Protein AF-A0A7C1HUY0-F1 (afdb_monomer)

Sequence (202 aa):
MGIAASRLVEKYNRPTALLSIEGDTAYGSARSVPGFDLHDAFCRFGHLLNGFGGHAMAAGFSLQTGRIKAVEEAFETIAFETMESRPPPPELLIDAELELNRVDDGLVDDLSRLAPYGEGNQEPRFIARGLRVVSPRVVGRDHLKMELADGNDVKEAIGFGMAGEKPVEGGFVDVVFTPEINSWQGISRVQLRMADIRPSAR

pLDDT: mean 91.77, std 8.1, range [56.12, 98.0]

Structure (mmCIF, N/CA/C/O backbone):
data_AF-A0A7C1HUY0-F1
#
_entry.id   AF-A0A7C1HUY0-F1
#
loop_
_atom_site.group_PDB
_atom_site.id
_atom_site.type_symbol
_atom_site.label_atom_id
_atom_site.label_alt_id
_atom_site.label_comp_id
_atom_site.label_asym_id
_atom_site.label_entity_id
_atom_site.label_seq_id
_atom_site.pdbx_PDB_ins_code
_atom_site.Cartn_x
_atom_site.Cartn_y
_atom_site.Cartn_z
_atom_site.occupancy
_atom_site.B_iso_or_equiv
_atom_site.auth_seq_id
_atom_site.auth_comp_id
_atom_site.auth_asym_id
_atom_site.auth_atom_id
_atom_site.pdbx_PDB_model_num
ATOM 1 N N . MET A 1 1 ? -12.980 9.986 8.941 1.00 81.12 1 MET A N 1
ATOM 2 C CA . MET A 1 1 ? -12.462 8.913 9.825 1.00 81.12 1 MET A CA 1
ATOM 3 C C . MET A 1 1 ? -12.263 7.578 9.108 1.00 81.12 1 MET A C 1
ATOM 5 O O . MET A 1 1 ? -11.166 7.049 9.192 1.00 81.12 1 MET A O 1
ATOM 9 N N . GLY A 1 2 ? -13.242 7.053 8.355 1.00 78.12 2 GLY A N 1
ATOM 10 C CA . GLY A 1 2 ? -13.130 5.718 7.731 1.00 78.12 2 GLY A CA 1
ATOM 11 C C . GLY A 1 2 ? -11.926 5.490 6.802 1.00 78.12 2 GLY A C 1
ATOM 12 O O . GLY A 1 2 ? -11.318 4.425 6.856 1.00 78.12 2 GLY A O 1
ATOM 13 N N . ILE A 1 3 ? -11.524 6.490 6.008 1.00 83.50 3 ILE A N 1
ATOM 14 C CA . ILE A 1 3 ? -10.329 6.400 5.141 1.00 83.50 3 ILE A CA 1
ATOM 15 C C . ILE A 1 3 ? -9.050 6.267 5.980 1.00 83.50 3 ILE A C 1
ATOM 17 O O . ILE A 1 3 ? -8.204 5.427 5.698 1.00 83.50 3 ILE A O 1
ATOM 21 N N . ALA A 1 4 ? -8.923 7.064 7.044 1.00 86.31 4 ALA A N 1
ATOM 22 C CA . ALA A 1 4 ? -7.775 6.989 7.942 1.00 86.31 4 ALA A CA 1
ATOM 23 C C . ALA A 1 4 ? -7.723 5.639 8.676 1.00 86.31 4 ALA A C 1
ATOM 25 O O . ALA A 1 4 ? -6.650 5.059 8.784 1.00 86.31 4 ALA A O 1
ATOM 26 N N . ALA A 1 5 ? -8.874 5.105 9.105 1.00 83.12 5 ALA A N 1
ATOM 27 C CA . ALA A 1 5 ? -8.947 3.786 9.732 1.00 83.12 5 ALA A CA 1
ATOM 28 C C . ALA A 1 5 ? -8.513 2.683 8.756 1.00 83.12 5 ALA A C 1
ATOM 30 O O . ALA A 1 5 ? -7.762 1.798 9.141 1.00 83.12 5 ALA A O 1
ATOM 31 N N . SER A 1 6 ? -8.911 2.780 7.483 1.00 85.00 6 SER A N 1
ATOM 32 C CA . SER A 1 6 ? -8.524 1.807 6.448 1.00 85.00 6 SER A CA 1
ATOM 33 C C . SER A 1 6 ? -7.009 1.820 6.211 1.00 85.00 6 SER A C 1
ATOM 35 O O . SER A 1 6 ? -6.385 0.769 6.231 1.00 85.00 6 SER A O 1
ATOM 37 N N . ARG A 1 7 ? -6.385 3.005 6.138 1.00 83.31 7 ARG A N 1
ATOM 38 C CA . ARG A 1 7 ? -4.917 3.131 6.030 1.00 83.31 7 ARG A CA 1
ATOM 39 C C . ARG A 1 7 ? -4.166 2.546 7.228 1.00 83.31 7 ARG A C 1
ATOM 41 O O . ARG A 1 7 ? -3.057 2.044 7.076 1.00 83.31 7 ARG A O 1
ATOM 48 N N . LEU A 1 8 ? -4.733 2.647 8.431 1.00 86.00 8 LEU A N 1
ATOM 49 C CA . LEU A 1 8 ? -4.145 2.038 9.626 1.00 86.00 8 LEU A CA 1
ATOM 50 C C . LEU A 1 8 ? -4.267 0.513 9.587 1.00 86.00 8 LEU A C 1
ATOM 52 O O . LEU A 1 8 ? -3.293 -0.165 9.900 1.00 86.00 8 LEU A O 1
ATOM 56 N N . VAL A 1 9 ? -5.410 -0.015 9.141 1.00 87.06 9 VAL A N 1
ATOM 57 C CA . VAL A 1 9 ? -5.575 -1.452 8.893 1.00 87.06 9 VAL A CA 1
ATOM 58 C C . VAL A 1 9 ? -4.551 -1.941 7.872 1.00 87.06 9 VAL A C 1
ATOM 60 O O . VAL A 1 9 ? -3.836 -2.889 8.165 1.00 87.06 9 VAL A O 1
ATOM 63 N N . GLU A 1 10 ? -4.409 -1.267 6.730 1.00 82.06 10 GLU A N 1
ATOM 64 C CA . GLU A 1 10 ? -3.424 -1.619 5.695 1.00 82.06 10 GLU A CA 1
ATOM 65 C C . GLU A 1 10 ? -1.990 -1.618 6.242 1.00 82.06 10 GLU A C 1
ATOM 67 O O . GLU A 1 10 ? -1.213 -2.533 5.983 1.00 82.06 10 GLU A O 1
ATOM 72 N N . LYS A 1 11 ? -1.637 -0.604 7.040 1.00 79.12 11 LYS A N 1
ATOM 73 C CA . LYS A 1 11 ? -0.282 -0.449 7.579 1.00 79.12 11 LYS A CA 1
ATOM 74 C C . LYS A 1 11 ? 0.052 -1.451 8.683 1.00 79.12 11 LYS A C 1
ATOM 76 O O . LYS A 1 11 ? 1.187 -1.917 8.762 1.00 79.12 11 LYS A O 1
ATOM 81 N N . TYR A 1 12 ? -0.886 -1.707 9.591 1.00 82.38 12 TYR A N 1
ATOM 82 C CA . TYR A 1 12 ? -0.631 -2.489 10.805 1.00 82.38 12 TYR A CA 1
ATOM 83 C C . TYR A 1 12 ? -1.179 -3.913 10.740 1.00 82.38 12 TYR A C 1
ATOM 85 O O . TYR A 1 12 ? -0.864 -4.705 11.628 1.00 82.38 12 TYR A O 1
ATOM 93 N N . ASN A 1 13 ? -1.972 -4.228 9.714 1.00 82.62 13 ASN A N 1
ATOM 94 C CA . ASN A 1 13 ? -2.714 -5.473 9.545 1.00 82.62 13 ASN A CA 1
ATOM 95 C C . ASN A 1 13 ? -3.480 -5.873 10.818 1.00 82.62 13 ASN A C 1
ATOM 97 O O . ASN A 1 13 ? -3.363 -6.991 11.311 1.00 82.62 13 ASN A O 1
ATOM 101 N N . ARG A 1 14 ? -4.205 -4.919 11.417 1.00 87.44 14 ARG A N 1
ATOM 102 C CA . ARG A 1 14 ? -4.946 -5.103 12.676 1.00 87.44 14 ARG A CA 1
ATOM 103 C C . ARG A 1 14 ? -6.313 -4.430 12.612 1.00 87.44 14 ARG A C 1
ATOM 105 O O . ARG A 1 14 ? -6.384 -3.329 12.058 1.00 87.44 14 ARG A O 1
ATOM 112 N N . PRO A 1 15 ? -7.362 -5.010 13.232 1.00 90.94 15 PRO A N 1
ATOM 113 C CA . PRO A 1 15 ? -8.629 -4.315 13.415 1.00 90.94 15 PRO A CA 1
ATOM 114 C C . PRO A 1 15 ? -8.383 -2.960 14.071 1.00 90.94 15 PRO A C 1
ATOM 116 O O . PRO A 1 15 ? -7.647 -2.858 15.051 1.00 90.94 15 PRO A O 1
ATOM 119 N N . THR A 1 16 ? -8.962 -1.908 13.505 1.00 94.00 16 THR A N 1
ATOM 120 C CA . THR A 1 16 ? -8.702 -0.537 13.941 1.00 94.00 16 THR A CA 1
ATOM 121 C C . THR A 1 16 ? -10.008 0.215 14.105 1.00 94.00 16 THR A C 1
ATOM 123 O O . THR A 1 16 ? -10.815 0.273 13.177 1.00 94.00 16 THR A O 1
ATOM 126 N N . ALA A 1 17 ? -10.179 0.868 15.252 1.00 94.81 17 ALA A N 1
ATOM 127 C CA . ALA A 1 17 ? -11.236 1.837 15.496 1.00 94.81 17 ALA A CA 1
ATOM 128 C C . ALA A 1 17 ? -10.632 3.236 15.674 1.00 94.81 17 ALA A C 1
ATOM 130 O O . ALA A 1 17 ? -9.718 3.433 16.470 1.00 94.81 17 ALA A O 1
ATOM 131 N N . LEU A 1 18 ? -11.143 4.217 14.929 1.00 95.31 18 LEU A N 1
ATOM 132 C CA . LEU A 1 18 ? -10.802 5.628 15.109 1.00 95.31 18 LEU A CA 1
ATOM 133 C C . LEU A 1 18 ? -11.985 6.382 15.690 1.00 95.31 18 LEU A C 1
ATOM 135 O O . LEU A 1 18 ? -13.099 6.243 15.189 1.00 95.31 18 LEU A O 1
ATOM 139 N N . LEU A 1 19 ? -11.705 7.216 16.688 1.00 95.75 19 LEU A N 1
ATOM 140 C CA . LEU A 1 19 ? -12.679 8.032 17.400 1.00 95.75 19 LEU A CA 1
ATOM 141 C C . LEU A 1 19 ? -12.431 9.520 17.136 1.00 95.75 19 LEU A C 1
ATOM 143 O O . LEU A 1 19 ? -11.288 9.972 17.087 1.00 95.75 19 LEU A O 1
ATOM 147 N N . SER A 1 20 ? -13.510 10.287 17.025 1.00 95.94 20 SER A N 1
ATOM 148 C CA . SER A 1 20 ? -13.509 11.744 17.130 1.00 95.94 20 SER A CA 1
ATOM 149 C C . SER A 1 20 ? -14.369 12.135 18.325 1.00 95.94 20 SER A C 1
ATOM 151 O O . SER A 1 20 ? -15.499 11.666 18.454 1.00 95.94 20 SER A O 1
ATOM 153 N N . ILE A 1 21 ? -13.799 12.932 19.228 1.00 96.50 21 ILE A N 1
ATOM 154 C CA . ILE A 1 21 ? -14.433 13.340 20.483 1.00 96.50 21 ILE A CA 1
ATOM 155 C C . ILE A 1 21 ? -15.118 14.690 20.267 1.00 96.50 21 ILE A C 1
ATOM 157 O O . ILE A 1 21 ? -14.464 15.664 19.896 1.00 96.50 21 ILE A O 1
ATOM 161 N N . GLU A 1 22 ? -16.415 14.748 20.548 1.00 94.31 22 GLU A N 1
ATOM 162 C CA . GLU A 1 22 ? -17.252 15.944 20.484 1.00 94.31 22 GLU A CA 1
ATOM 163 C C . GLU A 1 22 ? -17.947 16.145 21.840 1.00 94.31 22 GLU A C 1
ATOM 165 O O . GLU A 1 22 ? -19.058 15.671 22.093 1.00 94.31 22 GLU A O 1
ATOM 170 N N . GLY A 1 23 ? -17.254 16.832 22.754 1.00 94.31 23 GLY A N 1
ATOM 171 C CA . GLY A 1 23 ? -17.722 17.025 24.128 1.00 94.31 23 GLY A CA 1
ATOM 172 C C . GLY A 1 23 ? -17.845 15.696 24.880 1.00 94.31 23 GLY A C 1
ATOM 173 O O . GLY A 1 23 ? -16.876 14.942 24.997 1.00 94.31 23 GLY A O 1
ATOM 174 N N . ASP A 1 24 ? -19.047 15.401 25.374 1.00 95.81 24 ASP A N 1
ATOM 175 C CA . ASP A 1 24 ? -19.330 14.189 26.154 1.00 95.81 24 ASP A CA 1
ATOM 176 C C . ASP A 1 24 ? -19.598 12.950 25.289 1.00 95.81 24 ASP A C 1
ATOM 178 O O . ASP A 1 24 ? -19.727 11.846 25.815 1.00 95.81 24 ASP A O 1
ATOM 182 N N . THR A 1 25 ? -19.668 13.098 23.963 1.00 96.38 25 THR A N 1
ATOM 183 C CA . THR A 1 25 ? -19.885 11.984 23.031 1.00 96.38 25 THR A CA 1
ATOM 184 C C . THR A 1 25 ? -18.699 11.828 22.086 1.00 96.38 25 THR A C 1
ATOM 186 O O . THR A 1 25 ? -18.153 12.803 21.583 1.00 96.38 25 THR A O 1
ATOM 189 N N . ALA A 1 26 ? -18.314 10.587 21.804 1.00 97.25 26 ALA A N 1
ATOM 190 C CA . ALA A 1 26 ? -17.345 10.250 20.773 1.00 97.25 26 ALA A CA 1
ATOM 191 C C . ALA A 1 26 ? -18.017 9.454 19.649 1.00 97.25 26 ALA A C 1
ATOM 193 O O . ALA A 1 26 ? -18.811 8.546 19.910 1.00 97.25 26 ALA A O 1
ATOM 194 N N . TYR A 1 27 ? -17.664 9.774 18.405 1.00 97.06 27 TYR A N 1
ATOM 195 C CA . TYR A 1 27 ? -18.107 9.068 17.204 1.00 97.06 27 TYR A CA 1
ATOM 196 C C . TYR A 1 27 ? -16.956 8.259 16.623 1.00 97.06 27 TYR A C 1
ATOM 198 O O . TYR A 1 27 ? -15.845 8.762 16.457 1.00 97.06 27 TYR A O 1
ATOM 206 N N . GLY A 1 28 ? -17.230 7.001 16.303 1.00 94.94 28 GLY A N 1
ATOM 207 C CA . GLY A 1 28 ? -16.246 6.014 15.902 1.00 94.94 28 GLY A CA 1
ATOM 208 C C . GLY A 1 28 ? -16.480 5.448 14.509 1.00 94.94 28 GLY A C 1
ATOM 209 O O . GLY A 1 28 ? -17.612 5.208 14.091 1.00 94.94 28 GLY A O 1
ATOM 210 N N . SER A 1 29 ? -15.384 5.187 13.800 1.00 96.00 29 SER A N 1
ATOM 211 C CA . SER A 1 29 ? -15.359 4.386 12.576 1.00 96.00 29 SER A CA 1
ATOM 212 C C . SER A 1 29 ? -14.335 3.272 12.735 1.00 96.00 29 SER A C 1
ATOM 214 O O . SER A 1 29 ? -13.148 3.549 12.904 1.00 96.00 29 SER A O 1
ATOM 216 N N . ALA A 1 30 ? -14.784 2.028 12.607 1.00 95.56 30 ALA A N 1
ATOM 217 C CA . ALA A 1 30 ? -13.949 0.841 12.669 1.00 95.56 30 ALA A CA 1
ATOM 218 C C . ALA A 1 30 ? -13.778 0.172 11.298 1.00 95.56 30 ALA A C 1
ATOM 220 O O . ALA A 1 30 ? -14.650 0.254 10.421 1.00 95.56 30 ALA A O 1
ATOM 221 N N . ARG A 1 31 ? -12.621 -0.460 11.111 1.00 94.81 31 ARG A N 1
ATOM 222 C CA . ARG A 1 31 ? -12.249 -1.277 9.954 1.00 94.81 31 ARG A CA 1
ATOM 223 C C . ARG A 1 31 ? -11.588 -2.557 10.440 1.00 94.81 31 ARG A C 1
ATOM 225 O O . ARG A 1 31 ? -10.842 -2.519 11.418 1.00 94.81 31 ARG A O 1
ATOM 232 N N . SER A 1 32 ? -11.900 -3.664 9.779 1.00 91.88 32 SER A N 1
ATOM 233 C CA . SER A 1 32 ? -11.438 -4.989 10.183 1.00 91.88 32 SER A CA 1
ATOM 234 C C . SER A 1 32 ? -10.404 -5.576 9.234 1.00 91.88 32 SER A C 1
ATOM 236 O O . SER A 1 32 ? -10.145 -5.030 8.164 1.00 91.88 32 SER A O 1
ATOM 238 N N . VAL A 1 33 ? -9.859 -6.718 9.638 1.00 87.81 33 VAL A N 1
ATOM 239 C CA . VAL A 1 33 ? -9.059 -7.632 8.819 1.00 87.81 33 VAL A CA 1
ATOM 240 C C . VAL A 1 33 ? -9.785 -8.977 8.711 1.00 87.81 33 VAL A C 1
ATOM 242 O O . VAL A 1 33 ? -10.634 -9.273 9.560 1.00 87.81 33 VAL A O 1
ATOM 245 N N . PRO A 1 34 ? -9.461 -9.816 7.710 1.00 84.62 34 PRO A N 1
ATOM 246 C CA . PRO A 1 34 ? -9.932 -11.196 7.684 1.00 84.62 34 PRO A CA 1
ATOM 247 C C . PRO A 1 34 ? -9.661 -11.902 9.020 1.00 84.62 34 PRO A C 1
ATOM 249 O O . PRO A 1 34 ? -8.572 -11.785 9.578 1.00 84.62 34 PRO A O 1
ATOM 252 N N . GLY A 1 35 ? -10.662 -12.615 9.539 1.00 83.31 35 GLY A N 1
ATOM 253 C CA . GLY A 1 35 ? -10.580 -13.295 10.837 1.00 83.31 35 GLY A CA 1
ATOM 254 C C . GLY A 1 35 ? -11.074 -12.482 12.039 1.00 83.31 35 GLY A C 1
ATOM 255 O O . GLY A 1 35 ? -11.104 -13.022 13.138 1.00 83.31 35 GLY A O 1
ATOM 256 N N . PHE A 1 36 ? -11.512 -11.230 11.858 1.00 90.06 36 PHE A N 1
ATOM 257 C CA . PHE A 1 36 ? -12.172 -10.453 12.913 1.00 90.06 36 PHE A CA 1
ATOM 258 C C . PHE A 1 36 ? -13.496 -9.860 12.414 1.00 90.06 36 PHE A C 1
ATOM 260 O O . PHE A 1 36 ? -13.509 -9.059 11.480 1.00 90.06 36 PHE A O 1
ATOM 267 N N . ASP A 1 37 ? -14.623 -10.229 13.025 1.00 93.56 37 ASP A N 1
ATOM 268 C CA . ASP A 1 37 ? -15.938 -9.671 12.686 1.00 93.56 37 ASP A CA 1
ATOM 269 C C . ASP A 1 37 ? -16.272 -8.498 13.619 1.00 93.56 37 ASP A C 1
ATOM 271 O O . ASP A 1 37 ? -16.516 -8.672 14.814 1.00 93.56 37 ASP A O 1
ATOM 275 N N . LEU A 1 38 ? -16.293 -7.281 13.067 1.00 94.94 38 LEU A N 1
ATOM 276 C CA . LEU A 1 38 ? -16.610 -6.076 13.834 1.00 94.94 38 LEU A CA 1
ATOM 277 C C . LEU A 1 38 ? -18.039 -6.045 14.362 1.00 94.94 38 LEU A C 1
ATOM 279 O O . LEU A 1 38 ? -18.267 -5.510 15.446 1.00 94.94 38 LEU A O 1
ATOM 283 N N . HIS A 1 39 ? -19.001 -6.549 13.593 1.00 95.12 39 HIS A N 1
ATOM 284 C CA . HIS A 1 39 ? -20.394 -6.525 14.008 1.00 95.12 39 HIS A CA 1
ATOM 285 C C . HIS A 1 39 ? -20.597 -7.469 15.196 1.00 95.12 39 HIS A C 1
ATOM 287 O O . HIS A 1 39 ? -21.191 -7.065 16.195 1.00 95.12 39 HIS A O 1
ATOM 293 N N . ASP A 1 40 ? -20.044 -8.681 15.125 1.00 94.31 40 ASP A N 1
ATOM 294 C CA . ASP A 1 40 ? -20.079 -9.635 16.238 1.00 94.31 40 ASP A CA 1
ATOM 295 C C . ASP A 1 40 ? -19.360 -9.086 17.481 1.00 94.31 40 ASP A C 1
ATOM 297 O O . ASP A 1 40 ? -19.925 -9.069 18.579 1.00 94.31 40 ASP A O 1
ATOM 301 N N . ALA A 1 41 ? -18.162 -8.517 17.306 1.00 94.56 41 ALA A N 1
ATOM 302 C CA . ALA A 1 41 ? -17.435 -7.875 18.397 1.00 94.56 41 ALA A CA 1
ATOM 303 C C . ALA A 1 41 ? -18.273 -6.769 19.062 1.00 94.56 41 ALA A C 1
ATOM 305 O O . ALA A 1 41 ? -18.401 -6.733 20.287 1.00 94.56 41 ALA A O 1
ATOM 306 N N . PHE A 1 42 ? -18.905 -5.900 18.269 1.00 95.94 42 PHE A N 1
ATOM 307 C CA . PHE A 1 42 ? -19.726 -4.805 18.785 1.00 95.94 42 PHE A CA 1
ATOM 308 C C . PHE A 1 42 ? -20.992 -5.309 19.482 1.00 95.94 42 PHE A C 1
ATOM 310 O O . PHE A 1 4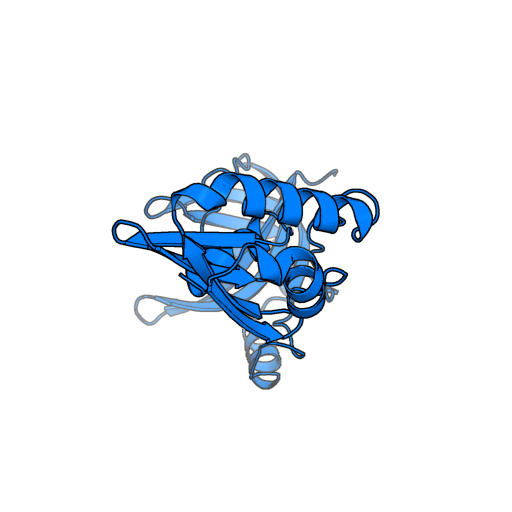2 ? -21.397 -4.723 20.484 1.00 95.94 42 PHE A O 1
ATOM 317 N N . CYS A 1 43 ? -21.589 -6.418 19.037 1.00 95.31 43 CYS A N 1
ATOM 318 C CA . CYS A 1 43 ? -22.689 -7.060 19.757 1.00 95.31 43 CYS A CA 1
ATOM 319 C C . CYS A 1 43 ? -22.277 -7.499 21.172 1.00 95.31 43 CYS A C 1
ATOM 321 O O . CYS A 1 43 ? -23.066 -7.348 22.107 1.00 95.31 43 CYS A O 1
ATOM 323 N N . ARG A 1 44 ? -21.038 -7.971 21.364 1.00 94.94 44 ARG A N 1
ATOM 324 C CA . ARG A 1 44 ? -20.538 -8.442 22.669 1.00 94.94 44 ARG A CA 1
ATOM 325 C C . ARG A 1 44 ? -20.351 -7.319 23.698 1.00 94.94 44 ARG A C 1
ATOM 327 O O . ARG A 1 44 ? -20.612 -7.538 24.880 1.00 94.94 44 ARG A O 1
ATOM 334 N N . PHE A 1 45 ? -19.956 -6.112 23.282 1.00 94.56 45 PHE A N 1
ATOM 335 C CA . PHE A 1 45 ? -19.802 -4.951 24.182 1.00 94.56 45 PHE A CA 1
ATOM 336 C C . PHE A 1 45 ? -20.757 -3.788 23.888 1.00 94.56 45 PHE A C 1
ATOM 338 O O . PHE A 1 45 ? -20.559 -2.674 24.375 1.00 94.56 45 PHE A O 1
ATOM 345 N N . GLY A 1 46 ? -21.839 -4.037 23.149 1.00 94.12 46 GLY A N 1
ATOM 346 C CA . GLY A 1 46 ? -22.776 -3.001 22.706 1.00 94.12 46 GLY A CA 1
ATOM 347 C C . GLY A 1 46 ? -23.406 -2.197 23.844 1.00 94.12 46 GLY A C 1
ATOM 348 O O . GLY A 1 46 ? -23.742 -1.034 23.659 1.00 94.12 46 GLY A O 1
ATOM 349 N N . HIS A 1 47 ? -23.485 -2.771 25.048 1.00 95.56 47 HIS A N 1
ATOM 350 C CA . HIS A 1 47 ? -23.955 -2.096 26.262 1.00 95.56 47 HIS A CA 1
ATOM 351 C C . HIS A 1 47 ? -23.075 -0.905 26.700 1.00 95.56 47 HIS A C 1
ATOM 353 O O . HIS A 1 47 ? -23.541 -0.027 27.430 1.00 95.56 47 HIS A O 1
ATOM 359 N N . LEU A 1 48 ? -21.811 -0.850 26.265 1.00 95.81 48 LEU A N 1
ATOM 360 C CA . LEU A 1 48 ? -20.913 0.283 26.506 1.00 95.81 48 LEU A CA 1
ATOM 361 C C . LEU A 1 48 ? -21.145 1.430 25.512 1.00 95.81 48 LEU A C 1
ATOM 363 O O . LEU A 1 48 ? -20.788 2.576 25.803 1.00 95.81 48 LEU A O 1
ATOM 367 N N . LEU A 1 49 ? -21.765 1.136 24.369 1.00 97.06 49 LEU A N 1
ATOM 368 C CA . LEU A 1 49 ? -21.996 2.060 23.266 1.00 97.06 49 LEU A CA 1
ATOM 369 C C . LEU A 1 49 ? -23.343 2.781 23.423 1.00 97.06 49 LEU A C 1
ATOM 371 O O . LEU A 1 49 ? -24.277 2.275 24.039 1.00 97.06 49 LEU A O 1
ATOM 375 N N . ASN A 1 50 ? -23.448 3.974 22.842 1.00 96.06 50 ASN A N 1
ATOM 376 C CA . ASN A 1 50 ? -24.729 4.665 22.669 1.00 96.06 50 ASN A CA 1
ATOM 377 C C . ASN A 1 50 ? -25.496 4.078 21.470 1.00 96.06 50 ASN A C 1
ATOM 379 O O . ASN A 1 50 ? -26.723 4.031 21.474 1.00 96.06 50 ASN A O 1
ATOM 383 N N . GLY A 1 51 ? -24.767 3.631 20.444 1.00 95.31 51 GLY A N 1
ATOM 384 C CA . GLY A 1 51 ? -25.308 2.952 19.273 1.00 95.31 51 GLY A CA 1
ATOM 385 C C . GLY A 1 51 ? -24.198 2.505 18.327 1.00 95.31 51 GLY A C 1
ATOM 386 O O . GLY A 1 51 ? -23.100 3.065 18.338 1.00 95.31 51 GLY A O 1
ATOM 387 N N . PHE A 1 52 ? -24.478 1.491 17.511 1.00 96.75 52 PHE A N 1
ATOM 388 C CA . PHE A 1 52 ? -23.560 1.005 16.487 1.00 96.75 52 PHE A CA 1
ATOM 389 C C . PHE A 1 52 ? -24.301 0.384 15.302 1.00 96.75 52 PHE A C 1
ATOM 391 O O . PHE A 1 52 ? -25.480 0.050 15.399 1.00 96.75 52 PHE A O 1
ATOM 398 N N . GLY A 1 53 ? -23.602 0.235 14.180 1.00 93.69 53 GLY A N 1
ATOM 399 C CA . GLY A 1 53 ? -24.100 -0.457 12.997 1.00 93.69 53 GLY A CA 1
ATOM 400 C C . GLY A 1 53 ? -22.993 -0.722 11.981 1.00 93.69 53 GLY A C 1
ATOM 401 O O . GLY A 1 53 ? -21.922 -0.116 12.041 1.00 93.69 53 GLY A O 1
ATOM 402 N N . GLY A 1 54 ? -23.249 -1.629 11.041 1.00 92.75 54 GLY A N 1
ATOM 403 C CA . GLY A 1 54 ? -22.300 -2.010 9.996 1.00 92.75 54 GLY A CA 1
ATOM 404 C C . GLY A 1 54 ? -22.240 -3.517 9.780 1.00 92.75 54 GLY A C 1
ATOM 405 O O . GLY A 1 54 ? -23.196 -4.232 10.070 1.00 92.75 54 GLY A O 1
ATOM 406 N N . HIS A 1 55 ? -21.107 -3.980 9.263 1.00 93.56 55 HIS A N 1
ATOM 407 C CA . HIS A 1 55 ? -20.851 -5.370 8.893 1.00 93.56 55 HIS A CA 1
ATOM 408 C C . HIS A 1 55 ? -19.469 -5.814 9.387 1.00 93.56 55 HIS A C 1
ATOM 410 O O . HIS A 1 55 ? -18.717 -5.015 9.947 1.00 93.56 55 HIS A O 1
ATOM 416 N N . ALA A 1 56 ? -19.111 -7.071 9.117 1.00 92.94 56 ALA A N 1
ATOM 417 C CA . ALA A 1 56 ? -17.861 -7.689 9.556 1.00 92.94 56 ALA A CA 1
ATOM 418 C C . ALA A 1 56 ? -16.606 -6.828 9.306 1.00 92.94 56 ALA A C 1
ATOM 420 O O . ALA A 1 56 ? -15.772 -6.681 10.194 1.00 92.94 56 ALA A O 1
ATOM 421 N N . MET A 1 57 ? -16.492 -6.203 8.127 1.00 92.50 57 MET A N 1
ATOM 422 C CA . MET A 1 57 ? -15.287 -5.460 7.723 1.00 92.50 57 MET A CA 1
ATOM 423 C C . MET A 1 57 ? -15.314 -3.962 8.045 1.00 92.50 57 MET A C 1
ATOM 425 O O . MET A 1 57 ? -14.269 -3.303 8.035 1.00 92.50 57 MET A O 1
ATOM 429 N N . ALA A 1 58 ? -16.486 -3.396 8.331 1.00 93.94 58 ALA A N 1
ATOM 430 C CA . ALA A 1 58 ? -16.632 -1.969 8.579 1.00 93.94 58 ALA A CA 1
ATOM 431 C C . ALA A 1 58 ? -17.850 -1.682 9.455 1.00 93.94 58 ALA A C 1
ATOM 433 O O . ALA A 1 58 ? -18.970 -2.062 9.117 1.00 93.94 58 ALA A O 1
ATOM 434 N N . ALA A 1 59 ? -17.634 -0.92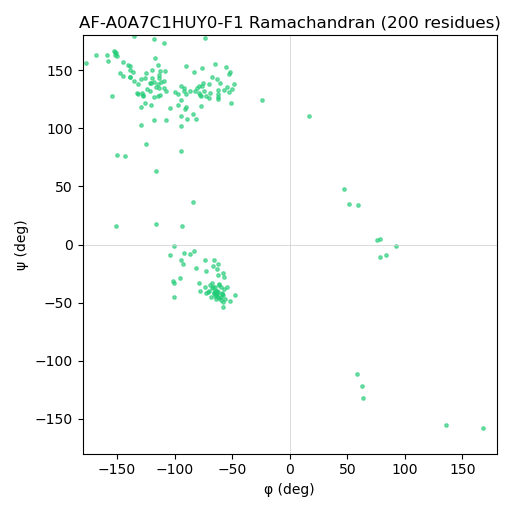7 10.530 1.00 95.69 59 ALA A N 1
ATOM 435 C CA . ALA A 1 59 ? -18.695 -0.520 11.440 1.00 95.69 59 ALA A CA 1
ATOM 436 C C . ALA A 1 59 ? -18.542 0.942 11.871 1.00 95.69 59 ALA A C 1
ATOM 438 O O . ALA A 1 59 ? -17.435 1.483 11.930 1.00 95.69 59 ALA A O 1
ATOM 439 N N . GLY A 1 60 ? -19.667 1.591 12.152 1.00 96.31 60 GLY A N 1
ATOM 440 C CA . GLY A 1 60 ? -19.748 2.904 12.782 1.00 96.31 60 GLY A CA 1
ATOM 441 C C . GLY A 1 60 ? -20.388 2.780 14.160 1.00 96.31 60 GLY A C 1
ATOM 442 O O . GLY A 1 60 ? -21.253 1.930 14.366 1.00 96.31 60 GLY A O 1
ATOM 443 N N . PHE A 1 61 ? -19.959 3.606 15.109 1.00 96.88 61 PHE A N 1
ATOM 444 C CA . PHE A 1 61 ? -20.477 3.571 16.477 1.00 96.88 61 PHE A CA 1
ATOM 445 C C . PHE A 1 61 ? -20.378 4.927 17.170 1.00 96.88 61 PHE A C 1
ATOM 447 O O . PHE A 1 61 ? -19.688 5.829 16.701 1.00 96.88 61 PHE A O 1
ATOM 454 N N . SER A 1 62 ? -21.067 5.080 18.294 1.00 97.62 62 SER A N 1
ATOM 455 C CA . SER A 1 62 ? -20.914 6.218 19.196 1.00 97.62 62 SER A CA 1
ATOM 456 C C . SER A 1 62 ? -20.927 5.763 20.651 1.00 97.62 62 SER A C 1
ATOM 458 O O . SER A 1 62 ? -21.494 4.722 20.988 1.00 97.62 62 SER A O 1
ATOM 460 N N . LEU A 1 63 ? -20.287 6.531 21.528 1.00 97.56 63 LEU A N 1
ATOM 461 C CA . LEU A 1 63 ? -20.214 6.256 22.963 1.00 97.56 63 LEU A CA 1
ATOM 462 C C . LEU A 1 63 ? -20.057 7.546 23.767 1.00 97.56 63 LEU A C 1
ATOM 464 O O . LEU A 1 63 ? -19.709 8.590 23.225 1.00 97.56 63 LEU A O 1
ATOM 468 N N . GLN A 1 64 ? -20.266 7.459 25.077 1.00 97.88 64 GLN A N 1
ATOM 469 C CA . GLN A 1 64 ? -19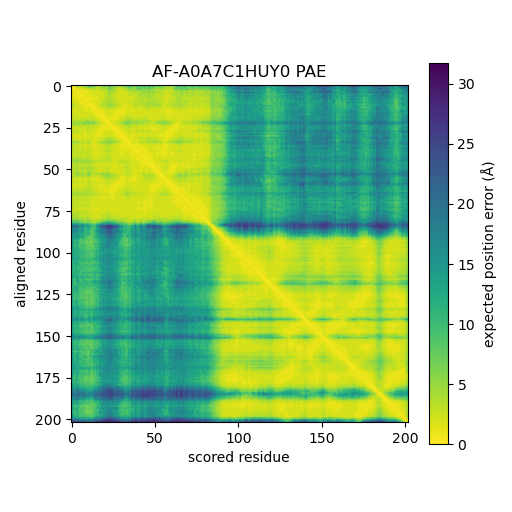.881 8.527 26.000 1.00 97.88 64 GLN A CA 1
ATOM 470 C C . GLN A 1 64 ? -18.353 8.601 26.125 1.00 97.88 64 GLN A C 1
ATOM 472 O O . GLN A 1 64 ? -17.705 7.567 26.288 1.00 97.88 64 GLN A O 1
ATOM 477 N N . THR A 1 65 ? -17.777 9.803 26.137 1.00 96.62 65 THR A N 1
ATOM 478 C CA . THR A 1 65 ? -16.321 10.027 26.244 1.00 96.62 65 THR A CA 1
ATOM 479 C C . THR A 1 65 ? -15.724 9.338 27.478 1.00 96.62 65 THR A C 1
ATOM 481 O O . THR A 1 65 ? -14.658 8.730 27.405 1.00 96.62 65 THR A O 1
ATOM 484 N N . GLY A 1 66 ? -16.452 9.316 28.600 1.00 96.50 66 GLY A N 1
ATOM 485 C CA . GLY A 1 66 ? -16.027 8.619 29.822 1.00 96.50 66 GLY A CA 1
ATOM 486 C C . GLY A 1 66 ? -15.937 7.089 29.706 1.00 96.50 66 GLY A C 1
ATOM 487 O O . GLY A 1 66 ? -15.362 6.450 30.583 1.00 96.50 66 GLY A O 1
ATOM 488 N N . ARG A 1 67 ? -16.483 6.485 28.642 1.00 96.38 67 ARG A N 1
ATOM 489 C CA . ARG A 1 67 ? -16.470 5.032 28.401 1.00 96.38 67 ARG A CA 1
ATOM 490 C C . ARG A 1 67 ? -15.404 4.581 27.404 1.00 96.38 67 ARG A C 1
ATOM 492 O O . ARG A 1 67 ? -15.297 3.381 27.175 1.00 96.38 67 ARG A O 1
ATOM 499 N N . ILE A 1 68 ? -14.614 5.501 26.838 1.00 96.81 68 ILE A N 1
ATOM 500 C CA . ILE A 1 68 ? -13.597 5.179 25.818 1.00 96.81 68 ILE A CA 1
ATOM 501 C C . ILE A 1 68 ? -12.681 4.053 26.292 1.00 96.81 68 ILE A C 1
ATOM 503 O O . ILE A 1 68 ? -12.540 3.060 25.589 1.00 96.81 68 ILE A O 1
ATOM 507 N N . LYS A 1 69 ? -12.152 4.159 27.513 1.00 97.25 69 LYS A N 1
ATOM 508 C CA . LYS A 1 69 ? -11.233 3.159 28.063 1.00 97.25 69 LYS A CA 1
ATOM 509 C C . LYS A 1 69 ? -11.869 1.770 28.201 1.00 97.25 69 LYS A C 1
ATOM 511 O O . LYS A 1 69 ? -11.247 0.773 27.869 1.00 97.25 69 LYS A O 1
ATOM 516 N N . ALA A 1 70 ? -13.126 1.703 28.639 1.00 96.69 70 ALA A N 1
ATOM 517 C CA . ALA A 1 70 ? -13.839 0.431 28.762 1.00 96.69 70 ALA A CA 1
ATOM 518 C C . ALA A 1 70 ? -14.106 -0.212 27.390 1.00 96.69 70 ALA A C 1
ATOM 520 O O . ALA A 1 70 ? -14.046 -1.430 27.252 1.00 96.69 70 ALA A O 1
ATOM 521 N N . VAL A 1 71 ? -14.396 0.604 26.370 1.00 96.75 71 VAL A N 1
ATOM 522 C CA . VAL A 1 71 ? -14.578 0.124 24.992 1.00 96.75 71 VAL A CA 1
ATOM 523 C C . VAL A 1 71 ? -13.253 -0.326 24.383 1.00 96.75 71 VAL A C 1
ATOM 525 O O . VAL A 1 71 ? -13.231 -1.348 23.710 1.00 96.75 71 VAL A O 1
ATOM 528 N N . GLU A 1 72 ? -12.162 0.396 24.634 1.00 96.19 72 GLU A N 1
ATOM 529 C CA . GLU A 1 72 ? -10.806 0.016 24.224 1.00 96.19 72 GLU A CA 1
ATOM 530 C C . GLU A 1 72 ? -10.422 -1.354 24.798 1.00 96.19 72 GLU A C 1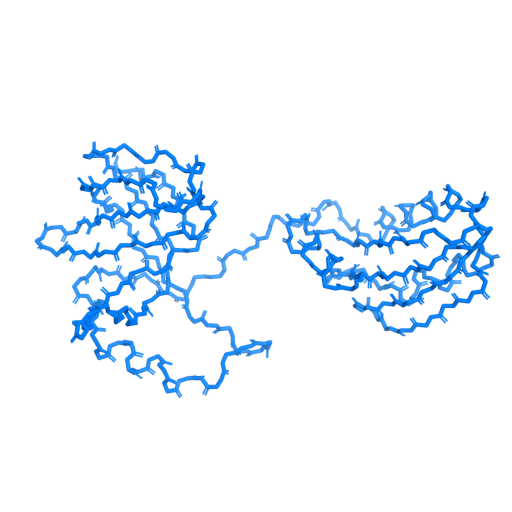
ATOM 532 O O . GLU A 1 72 ? -10.140 -2.275 24.035 1.00 96.19 72 GLU A O 1
ATOM 537 N N . GLU A 1 73 ? -10.535 -1.532 26.117 1.00 96.50 73 GLU A N 1
ATOM 538 C CA . GLU A 1 73 ? -10.236 -2.801 26.796 1.00 96.50 73 GLU A CA 1
ATOM 539 C C . GLU A 1 73 ? -11.108 -3.957 26.274 1.00 96.50 73 GLU A C 1
ATOM 541 O O . GLU A 1 73 ? -10.608 -5.058 26.023 1.00 96.50 73 GLU A O 1
ATOM 546 N N . ALA A 1 74 ? -12.409 -3.720 26.064 1.00 95.56 74 ALA A N 1
ATOM 547 C CA . ALA A 1 74 ? -13.316 -4.728 25.518 1.00 95.56 74 ALA A CA 1
ATOM 548 C C . ALA A 1 74 ? -12.966 -5.101 24.068 1.00 95.56 74 ALA A C 1
ATOM 550 O O . ALA A 1 74 ? -12.975 -6.280 23.713 1.00 95.56 74 ALA A O 1
ATOM 551 N N . PHE A 1 75 ? -12.635 -4.111 23.236 1.00 94.69 75 PHE A N 1
ATOM 552 C CA . PHE A 1 75 ? -12.247 -4.324 21.845 1.00 94.69 75 PHE A CA 1
ATOM 553 C C . PHE A 1 75 ? -10.948 -5.129 21.749 1.00 94.69 75 PHE A C 1
ATOM 555 O O . PHE A 1 75 ? -10.889 -6.108 21.005 1.00 94.69 75 PHE A O 1
ATOM 562 N N . GLU A 1 76 ? -9.932 -4.763 22.534 1.00 92.69 76 GLU A N 1
ATOM 563 C CA . GLU A 1 76 ? -8.651 -5.473 22.583 1.00 92.69 76 GLU A CA 1
ATOM 564 C C . GLU A 1 76 ? -8.801 -6.903 23.098 1.00 92.69 76 GLU A C 1
ATOM 566 O O . GLU A 1 76 ? -8.228 -7.822 22.516 1.00 92.69 76 GLU A O 1
ATOM 571 N N . THR A 1 77 ? -9.607 -7.109 24.144 1.00 93.44 77 THR A N 1
ATOM 572 C CA . THR A 1 77 ? -9.866 -8.444 24.700 1.00 93.44 77 THR A CA 1
ATOM 573 C C . THR A 1 77 ? -10.493 -9.355 23.651 1.00 93.44 77 THR A C 1
ATOM 575 O O . THR A 1 77 ? -10.013 -10.463 23.425 1.00 93.44 77 THR A O 1
ATOM 578 N N . ILE A 1 78 ? -11.523 -8.880 22.946 1.00 92.06 78 ILE A N 1
ATOM 579 C CA . ILE A 1 78 ? -12.183 -9.676 21.906 1.00 92.06 78 ILE A CA 1
ATOM 580 C C . ILE A 1 78 ? -11.234 -9.931 20.739 1.00 92.06 78 ILE A C 1
ATOM 582 O O . ILE A 1 78 ? -11.191 -11.053 20.239 1.00 92.06 78 ILE A O 1
ATOM 586 N N . ALA A 1 79 ? -10.453 -8.934 20.316 1.00 89.62 79 ALA A N 1
ATOM 587 C CA . ALA A 1 79 ? -9.437 -9.119 19.281 1.00 89.62 79 ALA A CA 1
ATOM 588 C C . ALA A 1 79 ? -8.411 -10.183 19.681 1.00 89.62 79 ALA A C 1
ATOM 590 O O . ALA A 1 79 ? -8.078 -11.038 18.868 1.00 89.62 79 ALA A O 1
ATOM 591 N N . PHE A 1 80 ? -7.968 -10.184 20.936 1.00 87.06 80 PHE A N 1
ATOM 592 C CA . PHE A 1 80 ? -7.030 -11.175 21.452 1.00 87.06 80 PHE A CA 1
ATOM 593 C C . PHE A 1 80 ? -7.626 -12.588 21.545 1.00 87.06 80 PHE A C 1
ATOM 595 O O . PHE A 1 80 ? -6.928 -13.562 21.287 1.00 87.06 80 PHE A O 1
ATOM 602 N N . GLU A 1 81 ? -8.904 -12.716 21.908 1.00 87.25 81 GLU A N 1
ATOM 603 C CA . GLU A 1 81 ? -9.596 -14.010 22.003 1.00 87.25 81 GLU A CA 1
ATOM 604 C C . GLU A 1 81 ? -9.927 -14.625 20.638 1.00 87.25 81 GLU A C 1
ATOM 606 O O . GLU A 1 81 ? -9.935 -15.846 20.496 1.00 87.25 81 GLU A O 1
ATOM 611 N N . THR A 1 82 ? -10.276 -13.788 19.660 1.00 83.69 82 THR A N 1
ATOM 612 C CA . THR A 1 82 ? -10.820 -14.236 18.366 1.00 83.69 82 THR A CA 1
ATOM 613 C C . THR A 1 82 ? -9.763 -14.363 17.284 1.00 83.69 82 THR A C 1
ATOM 615 O O . THR A 1 82 ? -9.910 -15.189 16.386 1.00 83.69 82 THR A O 1
ATOM 618 N N . MET A 1 83 ? -8.694 -13.573 17.360 1.00 79.81 83 MET A N 1
ATOM 619 C CA . MET A 1 83 ? -7.593 -13.676 16.419 1.00 79.81 83 MET A CA 1
ATOM 620 C C . MET A 1 83 ? -6.553 -14.644 16.977 1.00 79.81 83 MET A C 1
ATOM 622 O O . MET A 1 83 ? -5.932 -14.377 18.006 1.00 79.81 83 MET A O 1
ATOM 626 N N . GLU A 1 84 ? -6.321 -15.758 16.279 1.00 66.38 84 GLU A N 1
ATOM 627 C CA . GLU A 1 84 ? -5.130 -16.574 16.521 1.00 66.38 84 GLU A CA 1
ATOM 628 C C . GLU A 1 84 ? -3.862 -15.710 16.390 1.00 66.38 84 GLU A C 1
ATOM 630 O O . GLU A 1 84 ? -3.860 -14.675 15.718 1.00 66.38 84 GLU A O 1
ATOM 635 N N . SER A 1 85 ? -2.800 -16.119 17.097 1.00 63.72 85 SER A N 1
ATOM 636 C CA . SER A 1 85 ? -1.502 -15.438 17.228 1.00 63.72 85 SER A CA 1
ATOM 637 C C . SER A 1 85 ? -1.172 -14.496 16.069 1.00 63.72 85 SER A C 1
ATOM 639 O O . SER A 1 85 ? -1.153 -14.957 14.937 1.00 63.72 85 SER A O 1
ATOM 641 N N . ARG A 1 86 ? -0.888 -13.221 16.392 1.00 59.47 86 ARG A N 1
ATOM 642 C CA . ARG A 1 86 ? -0.482 -12.100 15.515 1.00 59.47 86 ARG A CA 1
ATOM 643 C C . ARG A 1 86 ? -0.760 -12.353 14.019 1.00 59.47 86 ARG A C 1
ATOM 645 O O . ARG A 1 86 ? 0.000 -13.120 13.428 1.00 59.47 86 ARG A O 1
ATOM 652 N N . PRO A 1 87 ? -1.724 -11.645 13.390 1.00 59.06 87 PRO A N 1
ATOM 653 C CA . PRO A 1 87 ? -2.033 -11.851 11.977 1.00 59.06 87 PRO A CA 1
ATOM 654 C C . PRO A 1 87 ? -0.739 -11.851 11.156 1.00 59.06 87 PRO A C 1
ATOM 656 O O . PRO A 1 87 ? 0.160 -11.046 11.465 1.00 59.06 87 PRO A O 1
ATOM 659 N N . PRO A 1 88 ? -0.604 -12.771 10.181 1.00 59.47 88 PRO A N 1
ATOM 660 C CA . PRO A 1 88 ? 0.618 -12.897 9.407 1.00 59.47 88 PRO A CA 1
ATOM 661 C C . PRO A 1 88 ? 1.001 -11.528 8.833 1.00 59.47 88 PRO A C 1
ATOM 663 O O . PRO A 1 88 ? 0.127 -10.678 8.602 1.00 59.47 88 PRO A O 1
ATOM 666 N N . PRO A 1 89 ? 2.306 -11.254 8.668 1.00 62.50 89 PRO A N 1
ATOM 667 C CA . PRO A 1 89 ? 2.726 -10.020 8.026 1.00 62.50 89 PRO A CA 1
ATOM 668 C C . PRO A 1 89 ? 2.006 -9.889 6.676 1.00 62.50 89 PRO A C 1
ATOM 670 O O . PRO A 1 89 ? 1.719 -10.914 6.055 1.00 62.50 89 PRO A O 1
ATOM 673 N N . PRO A 1 90 ? 1.678 -8.660 6.244 1.00 67.00 90 PRO A N 1
ATOM 674 C CA . PRO A 1 90 ? 0.991 -8.451 4.977 1.00 67.00 90 PRO A CA 1
ATOM 675 C C . PRO A 1 90 ? 1.727 -9.199 3.863 1.00 67.00 90 PRO A C 1
ATOM 677 O O . PRO A 1 90 ? 2.924 -8.995 3.655 1.00 67.00 90 PRO A O 1
ATOM 680 N N . GLU A 1 91 ? 1.019 -10.106 3.196 1.00 74.94 91 GLU A N 1
ATOM 681 C CA . GLU A 1 91 ? 1.583 -10.892 2.109 1.00 74.94 91 GLU A CA 1
ATOM 682 C C . GLU A 1 91 ? 1.616 -10.044 0.841 1.00 74.94 91 GLU A C 1
ATOM 684 O O . GLU A 1 91 ? 0.627 -9.421 0.446 1.00 74.94 91 GLU A O 1
ATOM 689 N N . LEU A 1 92 ? 2.779 -10.019 0.198 1.00 82.56 92 LEU A N 1
ATOM 690 C CA . LEU A 1 92 ? 2.945 -9.424 -1.113 1.00 82.56 92 LEU A CA 1
ATOM 691 C C . LEU A 1 92 ? 2.788 -10.536 -2.150 1.00 82.56 92 LEU A C 1
ATOM 693 O O . LEU A 1 92 ? 3.703 -11.337 -2.341 1.00 82.56 92 LEU A O 1
ATOM 697 N N . LEU A 1 93 ? 1.624 -10.603 -2.794 1.00 87.62 93 LEU A N 1
ATOM 698 C CA . LEU A 1 93 ? 1.414 -11.528 -3.903 1.00 87.62 93 LEU A CA 1
ATOM 699 C C . LEU A 1 93 ? 2.255 -11.075 -5.102 1.00 87.62 93 LEU A C 1
ATOM 701 O O . LEU A 1 93 ? 2.260 -9.896 -5.461 1.00 87.62 93 LEU A O 1
ATOM 705 N N . ILE A 1 94 ? 3.001 -12.022 -5.668 1.00 94.81 94 ILE A N 1
ATOM 706 C CA . ILE A 1 94 ? 3.852 -11.841 -6.843 1.00 94.81 94 ILE A CA 1
ATOM 707 C C . ILE A 1 94 ? 3.344 -12.822 -7.894 1.00 94.81 94 ILE A C 1
ATOM 709 O O . ILE A 1 94 ? 3.354 -14.030 -7.657 1.00 94.81 94 ILE A O 1
ATOM 713 N N . ASP A 1 95 ? 2.916 -12.307 -9.039 1.00 95.44 95 ASP A N 1
ATOM 714 C CA . ASP A 1 95 ? 2.309 -13.099 -10.107 1.00 95.44 95 ASP A CA 1
ATOM 715 C C . ASP A 1 95 ? 3.358 -13.862 -10.919 1.00 95.44 95 ASP A C 1
ATOM 717 O O . ASP A 1 95 ? 3.154 -15.022 -11.278 1.00 95.44 95 ASP A O 1
ATOM 721 N N . ALA A 1 96 ? 4.498 -13.224 -11.203 1.00 96.00 96 ALA A N 1
ATOM 722 C CA . ALA A 1 96 ? 5.598 -13.844 -11.934 1.00 96.00 96 ALA A CA 1
ATOM 723 C C . ALA A 1 96 ? 6.945 -13.142 -11.702 1.00 96.00 96 ALA A C 1
ATOM 725 O O . ALA A 1 96 ? 7.020 -11.990 -11.270 1.00 96.00 96 ALA A O 1
ATOM 726 N N . GLU A 1 97 ? 8.024 -13.847 -12.034 1.00 97.25 97 GLU A N 1
ATOM 727 C CA . GLU A 1 97 ? 9.366 -13.279 -12.147 1.00 97.25 97 GLU A CA 1
ATOM 728 C C . GLU A 1 97 ? 9.625 -12.833 -13.593 1.00 97.25 97 GLU A C 1
ATOM 730 O O . GLU A 1 97 ? 9.306 -13.569 -14.529 1.00 97.25 97 GLU A O 1
ATOM 735 N N . LEU A 1 98 ? 10.179 -11.630 -13.776 1.00 96.00 98 LEU A N 1
ATOM 736 C CA . LEU A 1 98 ? 10.492 -11.046 -15.081 1.00 96.00 98 LEU A CA 1
ATOM 737 C C . LEU A 1 98 ? 11.914 -10.482 -15.118 1.00 96.00 98 LEU A C 1
ATOM 739 O O . LEU A 1 98 ? 12.344 -9.771 -14.212 1.00 96.00 98 LEU A O 1
ATOM 743 N N . GLU A 1 99 ? 12.603 -10.732 -16.228 1.00 95.56 99 GLU A N 1
ATOM 744 C CA . GLU A 1 99 ? 13.815 -10.004 -16.614 1.00 95.56 99 GLU A CA 1
ATOM 745 C C . GLU A 1 99 ? 13.447 -8.619 -17.167 1.00 95.56 99 GLU A C 1
ATOM 747 O O . GLU A 1 99 ? 12.380 -8.436 -17.764 1.00 95.56 99 GLU A O 1
ATOM 752 N N . LEU A 1 100 ? 14.344 -7.633 -17.039 1.00 96.12 100 LEU A N 1
ATOM 753 C CA . LEU A 1 100 ? 14.060 -6.263 -17.499 1.00 96.12 100 LEU A CA 1
ATOM 754 C C . LEU A 1 100 ? 13.826 -6.162 -19.015 1.00 96.12 100 LEU A C 1
ATOM 756 O O . LEU A 1 100 ? 13.099 -5.270 -19.460 1.00 96.12 100 LEU A O 1
ATOM 760 N N . ASN A 1 101 ? 14.395 -7.084 -19.796 1.00 94.88 101 ASN A N 1
ATOM 761 C CA . ASN A 1 101 ? 14.203 -7.169 -21.246 1.00 94.88 101 ASN A CA 1
ATOM 762 C C . ASN A 1 101 ? 12.761 -7.540 -21.653 1.00 94.88 101 ASN A C 1
ATOM 764 O O . ASN A 1 101 ? 12.376 -7.305 -22.796 1.00 94.88 101 ASN A O 1
ATOM 768 N N . ARG A 1 102 ? 11.958 -8.097 -20.733 1.00 95.38 102 ARG A N 1
ATOM 769 C CA . ARG A 1 102 ? 10.540 -8.432 -20.950 1.00 95.38 102 ARG A CA 1
ATOM 770 C C . ARG A 1 102 ? 9.596 -7.307 -20.550 1.00 95.38 102 ARG A C 1
ATOM 772 O O . ARG A 1 102 ? 8.398 -7.419 -20.776 1.00 95.38 102 ARG A O 1
ATOM 779 N N . VAL A 1 103 ? 10.114 -6.245 -19.935 1.00 95.94 103 VAL A N 1
ATOM 780 C CA . VAL A 1 103 ? 9.310 -5.123 -19.452 1.00 95.94 103 VAL A CA 1
ATOM 781 C C . VAL A 1 103 ? 9.288 -4.024 -20.513 1.00 95.94 103 VAL A C 1
ATOM 783 O O . VAL A 1 103 ? 10.056 -3.058 -20.459 1.00 95.94 103 VAL A O 1
ATOM 786 N N . ASP A 1 104 ? 8.434 -4.199 -21.517 1.00 94.81 104 ASP A N 1
ATOM 787 C CA . ASP A 1 104 ? 8.268 -3.298 -22.660 1.00 94.81 104 ASP A CA 1
ATOM 788 C C . ASP A 1 104 ? 6.853 -2.695 -22.746 1.00 94.81 104 ASP A C 1
ATOM 790 O O . ASP A 1 104 ? 5.994 -2.962 -21.905 1.00 94.81 104 ASP A O 1
ATOM 794 N N . ASP A 1 105 ? 6.637 -1.813 -23.729 1.00 94.00 105 ASP A N 1
ATOM 795 C CA . ASP A 1 105 ? 5.347 -1.140 -23.923 1.00 94.00 105 ASP A CA 1
ATOM 796 C C . ASP A 1 105 ? 4.226 -2.153 -24.215 1.00 94.00 105 ASP A C 1
ATOM 798 O O . ASP A 1 105 ? 3.102 -1.977 -23.753 1.00 94.00 105 ASP A O 1
ATOM 802 N N . GLY A 1 106 ? 4.543 -3.252 -24.912 1.00 95.50 106 GLY A N 1
ATOM 803 C CA . GLY A 1 106 ? 3.587 -4.313 -25.231 1.00 95.50 106 GLY A CA 1
ATOM 804 C C . GLY A 1 106 ? 3.078 -5.030 -23.983 1.00 95.50 106 GLY A C 1
ATOM 805 O O . GLY A 1 106 ? 1.876 -5.259 -23.860 1.00 95.50 106 GLY A O 1
ATOM 806 N N . LEU A 1 107 ? 3.963 -5.311 -23.019 1.00 95.56 107 LEU A N 1
ATOM 807 C CA . LEU A 1 107 ? 3.556 -5.843 -21.719 1.00 95.56 107 LEU A CA 1
ATOM 808 C C . LEU A 1 107 ? 2.607 -4.878 -20.997 1.00 95.56 107 LEU A C 1
ATOM 810 O O . LEU A 1 107 ? 1.593 -5.315 -20.459 1.00 95.56 107 LEU A O 1
ATOM 814 N N . VAL A 1 108 ? 2.912 -3.577 -20.977 1.00 95.56 108 VAL A N 1
ATOM 815 C CA . VAL A 1 108 ? 2.050 -2.588 -20.307 1.00 95.56 108 VAL A CA 1
ATOM 816 C C . VAL A 1 108 ? 0.679 -2.505 -20.985 1.00 95.56 108 VAL A C 1
ATOM 818 O O . VAL A 1 108 ? -0.344 -2.477 -20.296 1.00 95.56 108 VAL A O 1
ATOM 821 N N . ASP A 1 109 ? 0.642 -2.529 -22.317 1.00 94.62 109 ASP A N 1
ATOM 822 C CA . ASP A 1 109 ? -0.598 -2.534 -23.094 1.00 94.62 109 ASP A CA 1
ATOM 823 C C . ASP A 1 109 ? -1.435 -3.788 -22.812 1.00 94.62 109 ASP A C 1
ATOM 825 O O . ASP A 1 109 ? -2.639 -3.682 -22.559 1.00 94.62 109 ASP A O 1
ATOM 829 N N . ASP A 1 110 ? -0.817 -4.970 -22.782 1.00 95.31 110 ASP A N 1
ATOM 830 C CA . ASP A 1 110 ? -1.514 -6.217 -22.466 1.00 95.31 110 ASP A CA 1
ATOM 831 C C . ASP A 1 110 ? -2.061 -6.231 -21.036 1.00 95.31 110 ASP A C 1
ATOM 833 O O . ASP A 1 110 ? -3.207 -6.635 -20.823 1.00 95.31 110 ASP A O 1
ATOM 837 N N . LEU A 1 111 ? -1.300 -5.715 -20.067 1.00 95.25 111 LEU A N 1
ATOM 838 C CA . LEU A 1 111 ? -1.777 -5.543 -18.696 1.00 95.25 111 LEU A CA 1
ATOM 839 C C . LEU A 1 111 ? -2.949 -4.560 -18.638 1.00 95.25 111 LEU A C 1
ATOM 841 O O . LEU A 1 111 ? -3.950 -4.838 -17.987 1.00 95.25 111 LEU A O 1
ATOM 845 N N . SER A 1 112 ? -2.897 -3.440 -19.362 1.00 92.56 112 SER A N 1
ATOM 846 C CA . SER A 1 112 ? -3.981 -2.445 -19.352 1.00 92.56 112 SER A CA 1
ATOM 847 C C . SER A 1 112 ? -5.343 -3.029 -19.760 1.00 92.56 112 SER A C 1
ATOM 849 O O . SER A 1 112 ? -6.385 -2.575 -19.286 1.00 92.56 112 SER A O 1
ATOM 851 N N . ARG A 1 113 ? -5.345 -4.090 -20.580 1.00 95.38 113 ARG A N 1
ATOM 852 C CA . ARG A 1 113 ? -6.552 -4.804 -21.027 1.00 95.38 113 ARG A CA 1
ATOM 853 C C . ARG A 1 113 ? -7.185 -5.679 -19.940 1.00 95.38 113 ARG A C 1
ATOM 855 O O . ARG A 1 113 ? -8.319 -6.114 -20.125 1.00 95.38 113 ARG A O 1
ATOM 862 N N . LEU A 1 114 ? -6.481 -5.934 -18.835 1.00 94.44 114 LEU A N 1
ATOM 863 C CA . LEU A 1 114 ? -6.983 -6.661 -17.662 1.00 94.44 114 LEU A CA 1
ATOM 864 C C . LEU A 1 114 ? -7.710 -5.751 -16.662 1.00 94.44 114 LEU A C 1
ATOM 866 O O . LEU A 1 114 ? -8.321 -6.242 -15.712 1.00 94.44 114 LEU A O 1
ATOM 870 N N . ALA A 1 115 ? -7.658 -4.432 -16.861 1.00 92.69 115 ALA A N 1
ATOM 871 C CA . ALA A 1 115 ? -8.400 -3.469 -16.061 1.00 92.69 115 ALA A CA 1
ATOM 872 C C . ALA A 1 115 ? -9.931 -3.641 -16.247 1.00 92.69 115 ALA A C 1
ATOM 874 O O . ALA A 1 115 ? -10.382 -4.109 -17.295 1.00 92.69 115 ALA A O 1
ATOM 875 N N . PRO A 1 116 ? -10.770 -3.221 -15.278 1.00 93.00 116 PRO A N 1
ATOM 876 C CA . PRO A 1 116 ? -10.434 -2.448 -14.084 1.00 93.00 116 PRO A CA 1
ATOM 877 C C . PRO A 1 116 ? -9.814 -3.296 -12.972 1.00 93.00 116 PRO A C 1
ATOM 879 O O . PRO A 1 116 ? -10.304 -4.376 -12.644 1.00 93.00 116 PRO A O 1
ATOM 882 N N . TYR A 1 117 ? -8.765 -2.758 -12.354 1.00 91.50 117 TYR A N 1
ATOM 883 C CA . TYR A 1 117 ? -8.176 -3.333 -11.150 1.00 91.50 117 TYR A CA 1
ATOM 884 C C . TYR A 1 117 ? -8.934 -2.899 -9.895 1.00 91.50 117 TYR A C 1
ATOM 886 O O . TYR A 1 117 ? -9.469 -1.789 -9.824 1.00 91.50 117 TYR A O 1
ATOM 894 N N . GLY A 1 118 ? -8.961 -3.770 -8.892 1.00 83.62 118 GLY A N 1
ATOM 895 C CA . GLY A 1 118 ? -9.646 -3.536 -7.630 1.00 83.62 118 GLY A CA 1
ATOM 896 C C . GLY A 1 118 ? -9.766 -4.799 -6.785 1.00 83.62 118 GLY A C 1
ATOM 897 O O . GLY A 1 118 ? -9.015 -5.762 -6.936 1.00 83.62 118 GLY A O 1
ATOM 898 N N . GLU A 1 119 ? -10.737 -4.798 -5.879 1.00 78.25 119 GLU A N 1
ATOM 899 C CA . GLU A 1 119 ? -11.053 -5.973 -5.073 1.00 78.25 119 GLU A CA 1
ATOM 900 C C . GLU A 1 119 ? -11.506 -7.133 -5.978 1.00 78.25 119 GLU A C 1
ATOM 902 O O . GLU A 1 119 ? -12.396 -6.974 -6.810 1.00 78.25 119 GLU A O 1
ATOM 907 N N . GLY A 1 120 ? -10.849 -8.290 -5.857 1.00 83.06 120 GLY A N 1
ATOM 908 C CA . GLY A 1 120 ? -11.087 -9.460 -6.713 1.00 83.06 120 GLY A CA 1
ATOM 909 C C . GLY A 1 120 ? -10.344 -9.462 -8.058 1.00 83.06 120 GLY A C 1
ATOM 910 O O . GLY A 1 120 ? -10.319 -10.498 -8.714 1.00 83.06 120 GLY A O 1
ATOM 911 N N . ASN A 1 121 ? -9.699 -8.357 -8.446 1.00 90.38 121 ASN A N 1
ATOM 912 C CA . ASN A 1 121 ? -8.822 -8.273 -9.619 1.00 90.38 121 ASN A CA 1
ATOM 913 C C . ASN A 1 121 ? -7.644 -7.347 -9.306 1.00 90.38 121 ASN A C 1
ATOM 915 O O . ASN A 1 121 ? -7.646 -6.167 -9.666 1.00 90.38 121 ASN A O 1
ATOM 919 N N . GLN A 1 122 ? -6.680 -7.853 -8.539 1.00 89.56 122 GLN A N 1
ATOM 920 C CA . GLN A 1 122 ? -5.525 -7.053 -8.149 1.00 89.56 122 GLN A CA 1
ATOM 921 C C . GLN A 1 122 ? -4.666 -6.738 -9.373 1.00 89.56 122 GLN A C 1
ATOM 923 O O . GLN A 1 122 ? -4.533 -7.545 -10.288 1.00 89.56 122 GLN A O 1
ATOM 928 N N . GLU A 1 123 ? -4.089 -5.542 -9.377 1.00 93.06 123 GLU A N 1
ATOM 929 C CA . GLU A 1 123 ? -3.116 -5.162 -10.391 1.00 93.06 123 GLU A CA 1
ATOM 930 C C . GLU A 1 123 ? -1.886 -6.085 -10.309 1.00 93.06 123 GLU A C 1
ATOM 932 O O . GLU A 1 123 ? -1.340 -6.234 -9.207 1.00 93.06 123 GLU A O 1
ATOM 937 N N . PRO A 1 124 ? -1.439 -6.680 -11.433 1.00 94.38 124 PRO A N 1
ATOM 938 C CA . PRO A 1 124 ? -0.338 -7.629 -11.416 1.00 94.38 124 PRO A CA 1
ATOM 939 C C . PRO A 1 124 ? 0.971 -7.034 -10.897 1.00 94.38 124 PRO A C 1
ATOM 941 O O . PRO A 1 124 ? 1.357 -5.904 -11.228 1.00 94.38 124 PRO A O 1
ATOM 944 N N . ARG A 1 125 ? 1.678 -7.827 -10.095 1.00 96.00 125 ARG A N 1
ATOM 945 C CA . ARG A 1 125 ? 2.985 -7.508 -9.525 1.00 96.00 125 ARG A CA 1
ATOM 946 C C . ARG A 1 125 ? 4.002 -8.545 -9.948 1.00 96.00 125 ARG A C 1
ATOM 948 O O . ARG A 1 125 ? 3.808 -9.748 -9.797 1.00 96.00 125 ARG A O 1
ATOM 955 N N . PHE A 1 126 ? 5.135 -8.053 -10.410 1.00 98.00 126 PHE A N 1
ATOM 956 C CA . PHE A 1 126 ? 6.243 -8.868 -10.871 1.00 98.00 126 PHE A CA 1
ATOM 957 C C . PHE A 1 126 ? 7.440 -8.680 -9.960 1.00 98.00 126 PHE A C 1
ATOM 959 O O . PHE A 1 126 ? 7.589 -7.633 -9.332 1.00 98.00 126 PHE A O 1
ATOM 966 N N . ILE A 1 127 ? 8.311 -9.680 -9.907 1.00 97.88 127 ILE A N 1
ATOM 967 C CA . ILE A 1 127 ? 9.617 -9.557 -9.265 1.00 97.88 127 ILE A CA 1
ATOM 968 C C . ILE A 1 127 ? 10.726 -9.629 -10.306 1.00 97.88 127 ILE A C 1
ATOM 970 O O . ILE A 1 127 ? 10.669 -10.437 -11.224 1.00 97.88 127 ILE A O 1
ATOM 974 N N . ALA A 1 128 ? 11.749 -8.803 -10.141 1.00 97.44 128 ALA A N 1
ATOM 975 C CA . ALA A 1 128 ? 13.012 -8.924 -10.854 1.00 97.44 128 ALA A CA 1
ATOM 976 C C . ALA A 1 128 ? 14.133 -9.003 -9.820 1.00 97.44 128 ALA A C 1
ATOM 978 O O . ALA A 1 128 ? 14.136 -8.254 -8.838 1.00 97.44 128 ALA A O 1
ATOM 979 N N . ARG A 1 129 ? 15.059 -9.945 -10.007 1.00 97.12 129 ARG A N 1
ATOM 980 C CA . ARG A 1 129 ? 16.060 -10.304 -8.997 1.00 97.12 129 ARG A CA 1
ATOM 981 C C . ARG A 1 129 ? 17.467 -9.936 -9.419 1.00 97.12 129 ARG A C 1
ATOM 983 O O . ARG A 1 129 ? 17.805 -9.982 -10.597 1.00 97.12 129 ARG A O 1
ATOM 990 N N . GLY A 1 130 ? 18.314 -9.628 -8.440 1.00 96.69 130 GLY A N 1
ATOM 991 C CA . GLY A 1 130 ? 19.729 -9.354 -8.693 1.00 96.69 130 GLY A CA 1
ATOM 992 C C . GLY A 1 130 ? 19.980 -8.185 -9.648 1.00 96.69 130 GLY A C 1
ATOM 993 O O . GLY A 1 130 ? 20.958 -8.214 -10.397 1.00 96.69 130 GLY A O 1
ATOM 994 N N . LEU A 1 131 ? 19.119 -7.167 -9.610 1.00 97.62 131 LEU A N 1
ATOM 995 C CA . LEU A 1 131 ? 19.251 -5.953 -10.404 1.00 97.62 131 LEU A CA 1
ATOM 996 C C . LEU A 1 131 ? 20.352 -5.071 -9.832 1.00 97.62 131 LEU A C 1
ATOM 998 O O . LEU A 1 131 ? 20.380 -4.803 -8.630 1.00 97.62 131 LEU A O 1
ATOM 1002 N N . ARG A 1 132 ? 21.248 -4.580 -10.687 1.00 97.56 132 ARG A N 1
ATOM 1003 C CA . ARG A 1 132 ? 22.286 -3.633 -10.280 1.00 97.56 132 ARG A CA 1
ATOM 1004 C C . ARG A 1 132 ? 21.682 -2.242 -10.114 1.00 97.56 132 ARG A C 1
ATOM 1006 O O . ARG A 1 132 ? 21.064 -1.716 -11.037 1.00 97.56 132 ARG A O 1
ATOM 1013 N N . VAL A 1 133 ? 21.919 -1.622 -8.966 1.00 97.94 133 VAL A N 1
ATOM 1014 C CA . VAL A 1 133 ? 21.509 -0.244 -8.676 1.00 97.94 133 VAL A CA 1
ATOM 1015 C C . VAL A 1 133 ? 22.469 0.715 -9.382 1.00 97.94 133 VAL A C 1
ATOM 1017 O O . VAL A 1 133 ? 23.669 0.690 -9.115 1.00 97.94 133 VAL A O 1
ATOM 1020 N N . VAL A 1 134 ? 21.967 1.554 -10.290 1.00 97.25 134 VAL A N 1
ATOM 1021 C CA . VAL A 1 134 ? 22.805 2.458 -11.102 1.00 97.25 134 VAL A CA 1
ATOM 1022 C C . VAL A 1 134 ? 22.808 3.888 -10.577 1.00 97.25 134 VAL A C 1
ATOM 1024 O O . VAL A 1 134 ? 23.864 4.495 -10.510 1.00 97.25 134 VAL A O 1
ATOM 1027 N N . SER A 1 135 ? 21.651 4.447 -10.219 1.00 95.56 135 SER A N 1
ATOM 1028 C CA . SER A 1 135 ? 21.563 5.854 -9.795 1.00 95.56 135 SER A CA 1
ATOM 1029 C C . SER A 1 135 ? 20.433 6.066 -8.784 1.00 95.56 135 SER A C 1
ATOM 1031 O O . SER A 1 135 ? 19.355 6.535 -9.160 1.00 95.56 135 SER A O 1
ATOM 1033 N N . PRO A 1 136 ? 20.620 5.689 -7.506 1.00 97.00 136 PRO A N 1
ATOM 1034 C CA . PRO A 1 136 ? 19.598 5.863 -6.486 1.00 97.00 136 PRO A CA 1
ATOM 1035 C C . PRO A 1 136 ? 19.545 7.317 -6.014 1.00 97.00 136 PRO A C 1
ATOM 1037 O O . PRO A 1 136 ? 20.554 7.905 -5.627 1.00 97.00 136 PRO A O 1
ATOM 1040 N N . ARG A 1 137 ? 18.353 7.914 -6.020 1.00 96.62 137 ARG A N 1
ATOM 1041 C CA . ARG A 1 137 ? 18.132 9.273 -5.517 1.00 96.62 137 ARG A CA 1
ATOM 1042 C C . ARG A 1 137 ? 16.749 9.433 -4.907 1.00 96.62 137 ARG A C 1
ATOM 1044 O O . ARG A 1 137 ? 15.774 8.857 -5.381 1.00 96.62 137 ARG A O 1
ATOM 1051 N N . VAL A 1 138 ? 16.648 10.286 -3.895 1.00 96.69 138 VAL A N 1
ATOM 1052 C CA . VAL A 1 138 ? 15.348 10.717 -3.372 1.00 96.69 138 VAL A CA 1
ATOM 1053 C C . VAL A 1 138 ? 14.812 11.848 -4.248 1.00 96.69 138 VAL A C 1
ATOM 1055 O O . VAL A 1 138 ? 15.534 12.795 -4.560 1.00 96.69 138 VAL A O 1
ATOM 1058 N N . VAL A 1 139 ? 13.549 11.751 -4.659 1.00 94.81 139 VAL A N 1
ATOM 1059 C CA . VAL A 1 139 ? 12.831 12.794 -5.401 1.00 94.81 139 VAL A CA 1
ATOM 1060 C C . VAL A 1 139 ? 11.610 13.256 -4.613 1.00 94.81 139 VAL A C 1
ATOM 1062 O O . VAL A 1 139 ? 11.011 12.497 -3.850 1.00 94.81 139 VAL A O 1
ATOM 1065 N N . GLY A 1 140 ? 11.234 14.522 -4.788 1.00 92.62 140 GLY A N 1
ATOM 1066 C CA . GLY A 1 140 ? 10.182 15.126 -3.975 1.00 92.62 140 GLY A CA 1
ATOM 1067 C C . GLY A 1 140 ? 10.589 15.180 -2.501 1.00 92.62 140 GLY A C 1
ATOM 1068 O O . GLY A 1 140 ? 11.683 15.642 -2.180 1.00 92.62 140 GLY A O 1
ATOM 1069 N N . ARG A 1 141 ? 9.696 14.743 -1.606 1.00 89.19 141 ARG A N 1
ATOM 1070 C CA . ARG A 1 141 ? 9.954 14.706 -0.156 1.00 89.19 14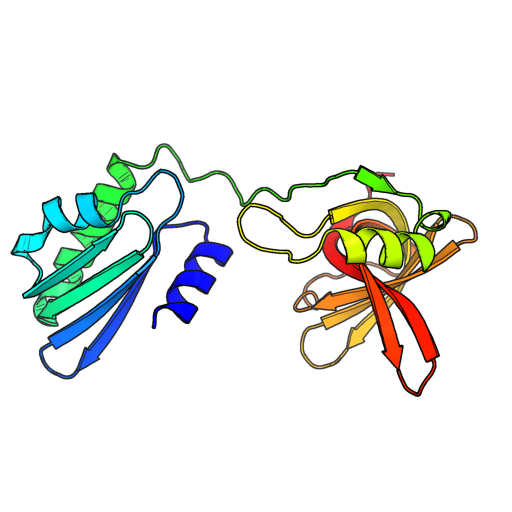1 ARG A CA 1
ATOM 1071 C C . ARG A 1 141 ? 10.300 13.311 0.358 1.00 89.19 141 ARG A C 1
ATOM 1073 O O . ARG A 1 141 ? 11.038 13.204 1.330 1.00 89.19 141 ARG A O 1
ATOM 1080 N N . ASP A 1 142 ? 9.757 12.270 -0.264 1.00 95.06 142 ASP A N 1
ATOM 108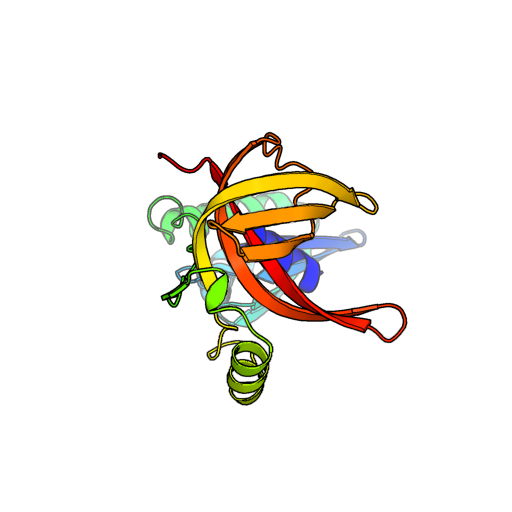1 C CA . ASP A 1 142 ? 9.698 10.932 0.325 1.00 95.06 142 ASP A CA 1
ATOM 1082 C C . ASP A 1 142 ? 9.702 9.790 -0.710 1.00 95.06 142 ASP A C 1
ATOM 1084 O O . ASP A 1 142 ? 9.369 8.661 -0.364 1.00 95.06 142 ASP A O 1
ATOM 1088 N N . HIS A 1 143 ? 10.075 10.026 -1.972 1.00 96.12 143 HIS A N 1
ATOM 1089 C CA . HIS A 1 143 ? 10.069 8.980 -3.007 1.00 96.12 143 HIS A CA 1
ATOM 1090 C C . HIS A 1 143 ? 11.486 8.568 -3.407 1.00 96.12 143 HIS A C 1
ATOM 1092 O O . HIS A 1 143 ? 12.358 9.419 -3.565 1.00 96.12 143 HIS A O 1
ATOM 1098 N N . LEU A 1 144 ? 11.710 7.273 -3.625 1.00 97.44 144 LEU A N 1
ATOM 1099 C CA . LEU A 1 144 ? 12.972 6.740 -4.133 1.00 97.44 144 LEU A CA 1
ATOM 1100 C C . LEU A 1 144 ? 12.871 6.540 -5.642 1.00 97.44 144 LEU A C 1
ATOM 1102 O O . LEU A 1 144 ? 12.048 5.761 -6.112 1.00 97.44 144 LEU A O 1
ATOM 1106 N N . LYS A 1 145 ? 13.726 7.218 -6.401 1.00 97.25 145 LYS A N 1
ATOM 1107 C CA . LYS A 1 145 ? 13.854 7.048 -7.846 1.00 97.25 145 LYS A CA 1
ATOM 1108 C C . LYS A 1 145 ? 15.220 6.465 -8.168 1.00 97.25 145 LYS A C 1
ATOM 1110 O O . LYS A 1 145 ? 16.223 6.941 -7.639 1.00 97.25 145 LYS A O 1
ATOM 1115 N N . MET A 1 146 ? 15.273 5.470 -9.045 1.00 97.00 146 MET A N 1
ATOM 1116 C CA . MET A 1 146 ? 16.547 4.904 -9.475 1.00 97.00 146 MET A CA 1
ATOM 1117 C C . MET A 1 146 ? 16.518 4.327 -10.879 1.00 97.00 146 MET A C 1
ATOM 1119 O O . MET A 1 146 ? 15.460 4.106 -11.456 1.00 97.00 146 MET A O 1
ATOM 1123 N N . GLU A 1 147 ? 17.705 4.092 -11.418 1.00 97.62 147 GLU A N 1
ATOM 1124 C CA . GLU A 1 147 ? 17.904 3.236 -12.582 1.00 97.62 147 GLU A CA 1
ATOM 1125 C C . GLU A 1 147 ? 18.374 1.863 -12.103 1.00 97.62 147 GLU A C 1
ATOM 1127 O O . GLU A 1 147 ? 19.280 1.766 -11.267 1.00 97.62 147 GLU A O 1
ATOM 1132 N N . LEU A 1 148 ? 17.735 0.819 -12.620 1.00 97.75 148 LEU A N 1
ATOM 1133 C CA . LEU A 1 148 ? 18.049 -0.574 -12.334 1.00 97.75 148 LEU A CA 1
ATOM 1134 C C . LEU A 1 148 ? 18.512 -1.246 -13.616 1.00 97.75 148 LEU A C 1
ATOM 1136 O O . LEU A 1 148 ? 17.902 -1.046 -14.667 1.00 97.75 148 LEU A O 1
ATOM 1140 N N . ALA A 1 149 ? 19.584 -2.025 -13.516 1.00 97.25 149 ALA A N 1
ATOM 1141 C CA . ALA A 1 149 ? 20.181 -2.700 -14.655 1.00 97.25 149 ALA A CA 1
ATOM 1142 C C . ALA A 1 149 ? 20.200 -4.221 -14.487 1.00 97.25 149 ALA A C 1
ATOM 1144 O O . ALA A 1 149 ? 20.567 -4.731 -13.427 1.00 97.25 149 ALA A O 1
ATOM 1145 N N . ASP A 1 150 ? 19.890 -4.920 -15.573 1.00 94.06 150 ASP A N 1
ATOM 1146 C CA . ASP A 1 150 ? 20.046 -6.362 -15.733 1.00 94.06 150 ASP A CA 1
ATOM 1147 C C . ASP A 1 150 ? 20.813 -6.629 -17.033 1.00 94.06 150 ASP A C 1
ATOM 1149 O O . ASP A 1 150 ? 20.299 -6.444 -18.135 1.00 94.06 150 ASP A O 1
ATOM 1153 N N . GLY A 1 151 ? 22.103 -6.953 -16.914 1.00 88.62 151 GLY A N 1
ATOM 1154 C CA . GLY A 1 151 ? 22.997 -7.026 -18.069 1.00 88.62 151 GLY A CA 1
ATOM 1155 C C . GLY A 1 151 ? 23.069 -5.696 -18.832 1.00 88.62 151 GLY A C 1
ATOM 1156 O O . GLY A 1 151 ? 23.635 -4.723 -18.330 1.00 88.62 151 GLY A O 1
ATOM 1157 N N . ASN A 1 152 ? 22.519 -5.680 -20.050 1.00 89.06 152 ASN A N 1
ATOM 1158 C CA . ASN A 1 152 ? 22.488 -4.508 -20.933 1.00 89.06 152 ASN A CA 1
ATOM 1159 C C . ASN A 1 152 ? 21.196 -3.688 -20.811 1.00 89.06 152 ASN A C 1
ATOM 1161 O O . ASN A 1 152 ? 21.142 -2.563 -21.311 1.00 89.06 152 ASN A O 1
ATOM 1165 N N . ASP A 1 153 ? 20.163 -4.236 -20.175 1.00 95.12 153 ASP A N 1
ATOM 1166 C CA . ASP A 1 153 ? 18.868 -3.587 -20.047 1.00 95.12 153 ASP A CA 1
ATOM 1167 C C . ASP A 1 153 ? 18.859 -2.678 -18.825 1.00 95.12 153 ASP A C 1
ATOM 1169 O O . ASP A 1 153 ? 19.261 -3.074 -17.731 1.00 95.12 153 ASP A O 1
ATOM 1173 N N . VAL A 1 154 ? 18.392 -1.443 -19.012 1.00 96.00 154 VAL A N 1
ATOM 1174 C CA . VAL A 1 154 ? 18.257 -0.452 -17.943 1.00 96.00 154 VAL A CA 1
ATOM 1175 C C . VAL A 1 154 ? 16.835 0.081 -17.948 1.00 96.00 154 VAL A C 1
ATOM 1177 O O . VAL A 1 154 ? 16.332 0.524 -18.984 1.00 96.00 154 VAL A O 1
ATOM 1180 N N . LYS A 1 155 ? 16.184 0.058 -16.785 1.00 96.25 155 LYS A N 1
ATOM 1181 C CA . LYS A 1 155 ? 14.839 0.607 -16.595 1.00 96.25 155 LYS A CA 1
ATOM 1182 C C . LYS A 1 155 ? 14.832 1.609 -15.452 1.00 96.25 155 LYS A C 1
ATOM 1184 O O . LYS A 1 155 ? 15.523 1.451 -14.445 1.00 96.25 155 LYS A O 1
ATOM 1189 N N . GLU A 1 156 ? 14.033 2.655 -15.624 1.00 96.81 156 GLU A N 1
ATOM 1190 C CA . GLU A 1 156 ? 13.749 3.595 -14.548 1.00 96.81 156 GLU A CA 1
ATOM 1191 C C . GLU A 1 156 ? 12.769 2.945 -13.567 1.00 96.81 156 GLU A C 1
ATOM 1193 O O . GLU A 1 156 ? 11.814 2.296 -13.985 1.00 96.81 156 GLU A O 1
ATOM 1198 N N . ALA A 1 157 ? 12.983 3.146 -12.272 1.00 97.81 157 ALA A N 1
ATOM 1199 C CA . ALA A 1 157 ? 12.125 2.662 -11.204 1.00 97.81 157 ALA A CA 1
ATOM 1200 C C . ALA A 1 157 ? 11.765 3.797 -10.237 1.00 97.81 157 ALA A C 1
ATOM 1202 O O . ALA A 1 157 ? 12.596 4.662 -9.937 1.00 97.81 157 ALA A O 1
ATOM 1203 N N . ILE A 1 158 ? 10.527 3.794 -9.744 1.00 97.62 158 ILE A N 1
ATOM 1204 C CA . ILE A 1 158 ? 10.011 4.762 -8.770 1.00 97.62 158 ILE A CA 1
ATOM 1205 C C . ILE A 1 158 ? 9.290 4.043 -7.634 1.00 97.62 158 ILE A C 1
ATOM 1207 O O . ILE A 1 158 ? 8.418 3.212 -7.857 1.00 97.62 158 ILE A O 1
ATOM 1211 N N . GLY A 1 159 ? 9.656 4.376 -6.402 1.00 97.31 159 GLY A N 1
ATOM 1212 C CA . GLY A 1 159 ? 9.039 3.892 -5.177 1.00 97.31 159 GLY A CA 1
ATOM 1213 C C . GLY A 1 159 ? 8.452 5.051 -4.398 1.00 97.31 159 GLY A C 1
ATOM 1214 O O . GLY A 1 159 ? 9.187 5.856 -3.814 1.00 97.31 159 GLY A O 1
ATOM 1215 N N . PHE A 1 160 ? 7.128 5.153 -4.384 1.00 95.06 160 PHE A N 1
ATOM 1216 C CA . PHE A 1 160 ? 6.430 6.192 -3.635 1.00 95.06 160 PHE A CA 1
ATOM 1217 C C . PHE A 1 160 ? 6.491 5.893 -2.133 1.00 95.06 160 PHE A C 1
ATOM 1219 O O . PHE A 1 160 ? 6.167 4.795 -1.697 1.00 95.06 160 PHE A O 1
ATOM 1226 N N . GLY A 1 161 ? 6.929 6.866 -1.334 1.00 93.69 161 GLY A N 1
ATOM 1227 C CA . GLY A 1 161 ? 7.106 6.706 0.117 1.00 93.69 161 GLY A CA 1
ATOM 1228 C C . GLY A 1 161 ? 8.346 5.893 0.523 1.00 93.69 161 GLY A C 1
ATOM 1229 O O . GLY A 1 161 ? 8.555 5.653 1.708 1.00 93.69 161 GLY A O 1
ATOM 1230 N N . MET A 1 162 ? 9.181 5.480 -0.437 1.00 96.00 162 MET A N 1
ATOM 1231 C CA . MET A 1 162 ? 10.323 4.585 -0.211 1.00 96.00 162 MET A CA 1
ATOM 1232 C C . MET A 1 162 ? 11.652 5.321 0.028 1.00 96.00 162 MET A C 1
ATOM 1234 O O . MET A 1 162 ? 12.706 4.707 -0.046 1.00 96.00 162 MET A O 1
ATOM 1238 N N . ALA A 1 163 ? 11.663 6.625 0.337 1.00 93.62 163 ALA A N 1
ATOM 1239 C CA . ALA A 1 163 ? 12.919 7.350 0.613 1.00 93.62 163 ALA A CA 1
ATOM 1240 C C . ALA A 1 163 ? 13.707 6.824 1.834 1.00 93.62 163 ALA A C 1
ATOM 1242 O O . ALA A 1 163 ? 14.879 7.161 2.005 1.00 93.62 163 ALA A O 1
ATOM 1243 N N . GLY A 1 164 ? 13.062 6.034 2.700 1.00 92.94 164 GLY A N 1
ATOM 1244 C CA . GLY A 1 164 ? 13.721 5.326 3.798 1.00 92.94 164 GLY A CA 1
ATOM 1245 C C . GLY A 1 164 ? 14.567 4.136 3.337 1.00 92.94 164 GLY A C 1
ATOM 1246 O O . GLY A 1 164 ? 15.507 3.767 4.042 1.00 92.94 164 GLY A O 1
ATOM 1247 N N . GLU A 1 165 ? 14.272 3.587 2.157 1.00 92.19 165 GLU A N 1
ATOM 1248 C CA . GLU A 1 165 ? 15.068 2.541 1.528 1.00 92.19 165 GLU A CA 1
ATOM 1249 C C . GLU A 1 165 ? 16.397 3.141 1.064 1.00 92.19 165 GLU A C 1
ATOM 1251 O O . GLU A 1 165 ? 16.437 4.148 0.355 1.00 92.19 165 GLU A O 1
ATOM 1256 N N . LYS A 1 166 ? 17.509 2.538 1.494 1.00 92.06 166 LYS A N 1
ATOM 1257 C CA . LYS A 1 166 ? 18.870 3.032 1.221 1.00 92.06 166 LYS A CA 1
ATOM 1258 C C . LYS A 1 166 ? 19.654 2.037 0.361 1.00 92.06 166 LYS A C 1
ATOM 1260 O O . LYS A 1 166 ? 20.643 1.481 0.846 1.00 92.06 166 LYS A O 1
ATOM 1265 N N . PRO A 1 167 ? 19.230 1.767 -0.888 1.00 94.19 167 PRO A N 1
ATOM 1266 C CA . PRO A 1 167 ? 20.013 0.927 -1.779 1.00 94.19 167 PRO A CA 1
ATOM 1267 C C . PRO A 1 167 ? 21.360 1.594 -2.074 1.00 94.19 167 PRO A C 1
ATOM 1269 O O . PRO A 1 167 ? 21.459 2.814 -2.217 1.00 94.19 167 PRO A O 1
ATOM 1272 N N . VAL A 1 168 ? 22.406 0.780 -2.162 1.00 94.62 168 VAL A N 1
ATOM 1273 C CA . VAL A 1 168 ? 23.767 1.247 -2.438 1.00 94.62 168 VAL A CA 1
ATOM 1274 C C . VAL A 1 168 ? 23.983 1.259 -3.945 1.00 94.62 168 VAL A C 1
ATOM 1276 O O . VAL A 1 168 ? 23.730 0.256 -4.607 1.00 94.62 168 VAL A O 1
ATOM 1279 N N . GLU A 1 169 ? 24.464 2.376 -4.489 1.00 96.56 169 GLU A N 1
ATOM 1280 C CA . GLU A 1 169 ? 24.879 2.460 -5.891 1.00 96.56 169 GLU A CA 1
ATOM 1281 C C . GLU A 1 169 ? 25.961 1.412 -6.201 1.00 96.56 169 GLU A C 1
ATOM 1283 O O . GLU A 1 169 ? 26.905 1.225 -5.436 1.00 96.56 169 GLU A O 1
ATOM 1288 N N . GLY A 1 170 ? 25.799 0.679 -7.302 1.00 95.00 170 GLY A N 1
ATOM 1289 C CA . GLY A 1 170 ? 26.624 -0.480 -7.650 1.00 95.00 170 GLY A CA 1
ATOM 1290 C C . GLY A 1 170 ? 26.266 -1.772 -6.905 1.00 95.00 170 GLY A C 1
ATOM 1291 O O . GLY A 1 170 ? 26.740 -2.836 -7.299 1.00 95.00 170 GLY A O 1
ATOM 1292 N N . GLY A 1 171 ? 25.420 -1.703 -5.874 1.00 95.94 171 GLY A N 1
ATOM 1293 C CA . GLY A 1 171 ? 24.867 -2.865 -5.184 1.00 95.94 171 GLY A CA 1
ATOM 1294 C C . GLY A 1 171 ? 23.803 -3.596 -6.005 1.00 95.94 171 GLY A C 1
ATOM 1295 O O . GLY A 1 171 ? 23.435 -3.169 -7.101 1.00 95.94 171 GLY A O 1
ATOM 1296 N N . PHE A 1 172 ? 23.293 -4.699 -5.452 1.00 97.25 172 PHE A N 1
ATOM 1297 C CA . PHE A 1 172 ? 22.285 -5.541 -6.096 1.00 97.25 172 PHE A CA 1
ATOM 1298 C C . PHE A 1 172 ? 21.024 -5.662 -5.246 1.00 97.25 172 PHE A C 1
ATOM 1300 O O . PHE A 1 172 ? 21.103 -5.834 -4.027 1.00 97.25 172 PHE A O 1
ATOM 1307 N N . VAL A 1 173 ? 19.867 -5.607 -5.897 1.00 98.00 173 VAL A N 1
ATOM 1308 C CA . VAL A 1 173 ? 18.551 -5.630 -5.252 1.00 98.00 173 VAL A CA 1
ATOM 1309 C C . VAL A 1 173 ? 17.583 -6.557 -5.982 1.00 98.00 173 VAL A C 1
ATOM 1311 O O . VAL A 1 173 ? 17.658 -6.710 -7.200 1.00 98.00 173 VAL A O 1
ATOM 1314 N N . ASP A 1 174 ? 16.668 -7.156 -5.227 1.00 97.75 174 ASP A N 1
ATOM 1315 C CA . ASP A 1 174 ? 15.430 -7.713 -5.769 1.00 97.75 174 ASP A CA 1
ATOM 1316 C C . ASP A 1 174 ? 14.342 -6.647 -5.630 1.00 97.75 174 ASP A C 1
ATOM 1318 O O . ASP A 1 174 ? 14.230 -6.013 -4.576 1.00 97.75 174 ASP A O 1
ATOM 1322 N N . VAL A 1 175 ? 13.534 -6.462 -6.668 1.00 97.75 175 VAL A N 1
ATOM 1323 C CA . VAL A 1 175 ? 12.483 -5.440 -6.705 1.00 97.75 175 VAL A CA 1
ATOM 1324 C C . VAL A 1 175 ? 11.167 -6.078 -7.100 1.00 97.75 175 VAL A C 1
ATOM 1326 O O . VAL A 1 175 ? 11.103 -6.778 -8.110 1.00 97.75 175 VAL A O 1
ATOM 1329 N N . VAL A 1 176 ? 10.117 -5.799 -6.327 1.00 97.94 176 VAL A N 1
ATOM 1330 C CA . VAL A 1 176 ? 8.735 -6.086 -6.721 1.00 97.94 176 VAL A CA 1
ATOM 1331 C C . VAL A 1 176 ? 8.124 -4.824 -7.306 1.00 97.94 176 VAL A C 1
ATOM 1333 O O . VAL A 1 176 ? 8.208 -3.755 -6.698 1.00 97.94 176 VAL A O 1
ATOM 1336 N N . PHE A 1 177 ? 7.523 -4.928 -8.485 1.00 97.75 177 PHE A N 1
ATOM 1337 C CA . PHE A 1 177 ? 7.051 -3.779 -9.248 1.00 97.75 177 PHE A CA 1
ATOM 1338 C C . PHE A 1 177 ? 5.830 -4.094 -10.113 1.00 97.75 177 PHE A C 1
ATOM 1340 O O . PHE A 1 177 ? 5.561 -5.242 -10.460 1.00 97.75 177 PHE A O 1
ATOM 1347 N N . THR A 1 178 ? 5.146 -3.032 -10.523 1.00 97.12 178 THR A N 1
ATOM 1348 C CA . THR A 1 178 ? 4.178 -3.038 -11.619 1.00 97.12 178 THR A CA 1
ATOM 1349 C C . THR A 1 178 ? 4.717 -2.153 -12.755 1.00 97.12 178 THR A C 1
ATOM 1351 O O . THR A 1 178 ? 5.115 -1.014 -12.491 1.00 97.12 178 THR A O 1
ATOM 1354 N N . PRO A 1 179 ? 4.786 -2.649 -14.006 1.00 96.69 179 PRO A N 1
ATOM 1355 C CA . PRO A 1 179 ? 5.113 -1.837 -15.176 1.00 96.69 179 PRO A CA 1
ATOM 1356 C C . PRO A 1 179 ? 4.070 -0.743 -15.419 1.00 96.69 179 PRO A C 1
ATOM 1358 O O . PRO A 1 179 ? 2.875 -1.024 -15.446 1.00 96.69 179 PRO A O 1
ATOM 1361 N N . GLU A 1 180 ? 4.510 0.487 -15.663 1.00 95.19 180 GLU A N 1
ATOM 1362 C CA . GLU A 1 180 ? 3.627 1.588 -16.054 1.00 95.19 180 GLU A CA 1
ATOM 1363 C C . GLU A 1 180 ? 4.262 2.478 -17.126 1.00 95.19 180 GLU A C 1
ATOM 1365 O O . GLU A 1 180 ? 5.486 2.576 -17.231 1.00 95.19 180 GLU A O 1
ATOM 1370 N N . ILE A 1 181 ? 3.429 3.154 -17.924 1.00 93.25 181 ILE A N 1
ATOM 1371 C CA . ILE A 1 181 ? 3.900 4.199 -18.836 1.00 93.25 181 ILE A CA 1
ATOM 1372 C C . ILE A 1 181 ? 4.003 5.515 -18.070 1.00 93.25 181 ILE A C 1
ATOM 1374 O O . ILE A 1 181 ? 2.996 6.137 -17.729 1.00 93.25 181 ILE A O 1
ATOM 1378 N N . ASN A 1 182 ? 5.228 5.993 -17.878 1.00 89.62 182 ASN A N 1
ATOM 1379 C CA . ASN A 1 182 ? 5.475 7.344 -17.402 1.00 89.62 182 ASN A CA 1
ATOM 1380 C C . ASN A 1 182 ? 5.590 8.299 -18.598 1.00 89.62 182 ASN A C 1
ATOM 1382 O O . ASN A 1 182 ? 6.486 8.158 -19.432 1.00 89.62 182 ASN A O 1
ATOM 1386 N N . SER A 1 183 ? 4.685 9.277 -18.679 1.00 85.00 183 SER A N 1
ATOM 1387 C CA . SER A 1 183 ? 4.666 10.300 -19.731 1.00 85.00 183 SER A CA 1
ATOM 1388 C C . SER A 1 183 ? 5.115 11.648 -19.173 1.00 85.00 183 SER A C 1
ATOM 1390 O O . SER A 1 183 ? 4.367 12.31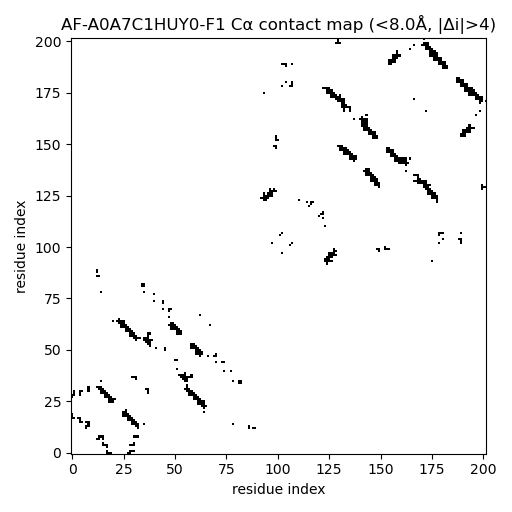7 -18.459 1.00 85.00 183 SER A O 1
ATOM 1392 N N . TRP A 1 184 ? 6.326 12.084 -19.527 1.00 75.38 184 TRP A N 1
ATOM 1393 C CA . TRP A 1 184 ? 6.873 13.378 -19.111 1.00 75.38 184 TRP A CA 1
ATOM 1394 C C . TRP A 1 184 ? 7.367 14.174 -20.317 1.00 75.38 184 TRP A C 1
ATOM 1396 O O . TRP A 1 184 ? 8.148 13.676 -21.123 1.00 75.38 184 TRP A O 1
ATOM 1406 N N . GLN A 1 185 ? 6.915 15.427 -20.444 1.00 72.62 185 GLN A N 1
ATOM 1407 C CA . GLN A 1 185 ? 7.286 16.330 -21.549 1.00 72.62 185 GLN A CA 1
ATOM 1408 C C . GLN A 1 185 ? 7.086 15.722 -22.955 1.00 72.62 185 GLN A C 1
ATOM 1410 O O . GLN A 1 185 ? 7.857 15.986 -23.872 1.00 72.62 185 GLN A O 1
ATOM 1415 N N . GLY A 1 186 ? 6.043 14.904 -23.129 1.00 79.12 186 GLY A N 1
ATOM 1416 C CA . GLY A 1 186 ? 5.733 14.254 -24.408 1.00 79.12 186 GLY A CA 1
ATOM 1417 C C . GLY A 1 186 ? 6.590 13.027 -24.731 1.00 79.12 186 GLY A C 1
ATOM 1418 O O . GLY A 1 186 ? 6.444 12.470 -25.814 1.00 79.12 186 GLY A O 1
ATOM 1419 N N . ILE A 1 187 ? 7.457 12.589 -23.811 1.00 81.38 187 ILE A N 1
ATOM 1420 C CA . ILE A 1 187 ? 8.199 11.333 -23.923 1.00 81.38 187 ILE A CA 1
ATOM 1421 C C . ILE A 1 187 ? 7.557 10.315 -22.980 1.00 81.38 187 ILE A C 1
ATOM 1423 O O . ILE A 1 187 ? 7.558 10.503 -21.761 1.00 81.38 187 ILE A O 1
ATOM 1427 N N . SER A 1 188 ? 7.028 9.240 -23.558 1.00 85.00 188 SER A N 1
ATOM 1428 C CA . SER A 1 188 ? 6.515 8.079 -22.831 1.00 85.00 188 SER A CA 1
ATOM 1429 C C . SER A 1 188 ? 7.624 7.049 -22.680 1.00 85.00 188 SER A C 1
ATOM 1431 O O . SER A 1 188 ? 8.326 6.747 -23.648 1.00 85.00 188 SER A O 1
ATOM 1433 N N . ARG A 1 189 ? 7.818 6.532 -21.469 1.00 90.94 189 ARG A N 1
ATOM 1434 C CA . ARG A 1 189 ? 8.738 5.420 -21.208 1.00 90.94 189 ARG A CA 1
ATOM 1435 C C . ARG A 1 189 ? 8.123 4.452 -20.218 1.00 90.94 189 ARG A C 1
ATOM 1437 O O . ARG A 1 189 ? 7.505 4.881 -19.246 1.00 90.94 189 ARG A O 1
ATOM 1444 N N . VAL A 1 190 ? 8.388 3.167 -20.422 1.00 94.88 190 VAL A N 1
ATOM 1445 C CA . VAL A 1 190 ? 8.119 2.149 -19.406 1.00 94.88 190 VAL A CA 1
ATOM 1446 C C . VAL A 1 190 ? 8.968 2.425 -18.166 1.00 94.88 190 VAL A C 1
ATOM 1448 O O . VAL A 1 190 ? 10.193 2.562 -18.249 1.00 94.88 190 VAL A O 1
ATOM 1451 N N . GLN A 1 191 ? 8.304 2.491 -17.020 1.00 96.50 191 GLN A N 1
ATOM 1452 C CA . GLN A 1 191 ? 8.882 2.652 -15.695 1.00 96.50 191 GLN A CA 1
ATOM 1453 C C . GLN A 1 191 ? 8.402 1.515 -14.788 1.00 96.50 191 GLN A C 1
ATOM 1455 O O . GLN A 1 191 ? 7.284 1.022 -14.916 1.00 96.50 191 GLN A O 1
ATOM 1460 N N . LEU A 1 192 ? 9.255 1.098 -13.855 1.00 98.00 192 LEU A N 1
ATOM 1461 C CA . LEU A 1 192 ? 8.907 0.138 -12.815 1.00 98.00 192 LEU A CA 1
ATOM 1462 C C . LEU A 1 192 ? 8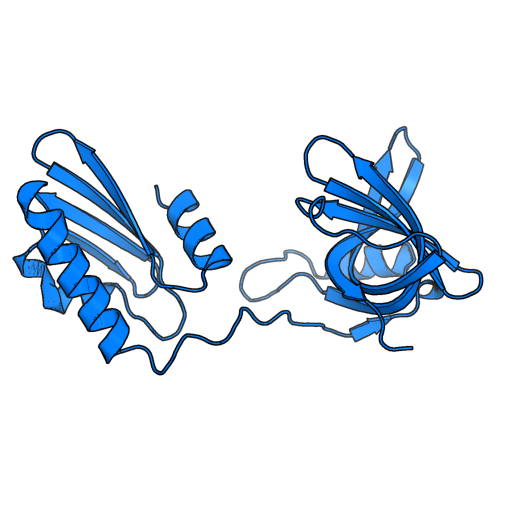.360 0.901 -11.603 1.00 98.00 192 LEU A C 1
ATOM 1464 O O . LEU A 1 192 ? 9.126 1.547 -10.880 1.00 98.00 192 LEU A O 1
ATOM 1468 N N . ARG A 1 193 ? 7.053 0.834 -11.344 1.00 97.62 193 ARG A N 1
ATOM 1469 C CA . ARG A 1 193 ? 6.499 1.334 -10.082 1.00 97.62 193 ARG A CA 1
ATOM 1470 C C . ARG A 1 193 ? 6.693 0.284 -9.004 1.00 97.62 193 ARG A C 1
ATOM 1472 O O . ARG A 1 193 ? 6.050 -0.761 -9.016 1.00 97.62 193 ARG A O 1
ATOM 1479 N N . MET A 1 194 ? 7.604 0.556 -8.084 1.00 97.38 194 MET A N 1
ATOM 1480 C CA . MET A 1 194 ? 8.009 -0.383 -7.049 1.00 97.38 194 MET A CA 1
ATOM 1481 C C . MET A 1 194 ? 6.961 -0.467 -5.943 1.00 97.38 194 MET A C 1
ATOM 1483 O O . MET A 1 194 ? 6.450 0.551 -5.472 1.00 97.38 194 MET A O 1
ATOM 1487 N N . ALA A 1 195 ? 6.689 -1.696 -5.518 1.00 94.81 195 ALA A N 1
ATOM 1488 C CA . ALA A 1 195 ? 5.906 -2.008 -4.332 1.00 94.81 195 ALA A CA 1
ATOM 1489 C C . ALA A 1 195 ? 6.806 -2.369 -3.142 1.00 94.81 195 ALA A C 1
ATOM 1491 O O . ALA A 1 195 ? 6.451 -2.062 -2.009 1.00 94.81 195 ALA A O 1
ATOM 1492 N N . ASP A 1 196 ? 7.952 -3.008 -3.399 1.00 94.81 196 ASP A N 1
ATOM 1493 C CA . ASP A 1 196 ? 8.908 -3.410 -2.367 1.00 94.81 196 ASP A CA 1
ATOM 1494 C C . ASP A 1 196 ? 10.315 -3.607 -2.957 1.00 94.81 196 ASP A C 1
ATOM 1496 O O . ASP A 1 196 ? 10.476 -3.830 -4.164 1.00 94.81 196 ASP A O 1
ATOM 1500 N N . ILE A 1 197 ? 11.337 -3.523 -2.108 1.00 96.06 197 ILE A N 1
ATOM 1501 C CA . ILE A 1 197 ? 12.740 -3.719 -2.471 1.00 96.06 197 ILE A CA 1
ATOM 1502 C C . ILE A 1 197 ? 13.504 -4.388 -1.336 1.00 96.06 197 ILE A C 1
ATOM 1504 O O . ILE A 1 197 ? 13.302 -4.103 -0.160 1.00 96.06 197 ILE A O 1
ATOM 1508 N N . ARG A 1 198 ? 14.461 -5.243 -1.692 1.00 95.12 198 ARG A N 1
ATOM 1509 C CA . ARG A 1 198 ? 15.406 -5.809 -0.726 1.00 95.12 198 ARG A CA 1
ATOM 1510 C C . ARG A 1 198 ? 16.791 -5.998 -1.339 1.00 95.12 198 ARG A C 1
ATOM 1512 O O . ARG A 1 198 ? 16.894 -6.160 -2.555 1.00 95.12 198 ARG A O 1
ATOM 1519 N N . PRO A 1 199 ? 17.861 -6.047 -0.528 1.00 95.88 199 PRO A N 1
ATOM 1520 C CA . PRO A 1 199 ? 19.164 -6.503 -0.999 1.00 95.88 199 PRO A CA 1
ATOM 1521 C C . PRO A 1 199 ? 19.068 -7.896 -1.636 1.00 95.88 199 PRO A C 1
ATOM 1523 O O . PRO A 1 199 ? 18.425 -8.793 -1.087 1.00 95.88 199 PRO A O 1
ATOM 1526 N N . SER A 1 200 ? 19.711 -8.081 -2.787 1.00 93.19 200 SER A N 1
ATOM 1527 C CA . SER A 1 200 ? 19.788 -9.382 -3.455 1.00 93.19 200 SER A CA 1
ATOM 1528 C C . SER A 1 200 ? 20.874 -10.237 -2.806 1.00 93.19 200 SER A C 1
ATOM 1530 O O . SER A 1 200 ? 21.998 -9.778 -2.618 1.00 93.19 200 SER A O 1
ATOM 1532 N N . ALA A 1 201 ? 20.572 -11.506 -2.538 1.00 79.56 201 ALA A N 1
ATOM 1533 C CA . ALA A 1 201 ? 21.501 -12.468 -1.938 1.00 79.56 201 ALA A CA 1
ATOM 1534 C C . ALA A 1 201 ? 22.437 -13.142 -2.965 1.00 79.56 201 ALA A C 1
ATOM 1536 O O . ALA A 1 201 ? 22.680 -14.341 -2.858 1.00 79.56 201 ALA A O 1
ATOM 1537 N N . ARG A 1 202 ? 22.896 -12.406 -3.987 1.00 56.12 202 ARG A N 1
ATOM 1538 C CA . ARG A 1 202 ? 23.820 -12.962 -4.993 1.00 56.12 202 ARG A CA 1
ATOM 1539 C C . ARG A 1 202 ? 25.116 -13.460 -4.356 1.00 56.12 202 ARG A C 1
ATOM 1541 O O . ARG A 1 202 ? 25.605 -12.784 -3.424 1.00 56.12 202 ARG A O 1
#

Mean predicted aligned error: 8.81 Å

Foldseek 3Di:
DQVVQVVCCVVQVAWDKDWDDDDQKIKIKIAHHPQAFPVVLCVVVVVQFPDKDDTGGIIITMHTPVSPVVSVVSSVVSRVVRDDDRDPDDDDDAPEEDDLVPQFPVVQVVQVVQDPADVVRHRHKYKYFFWAWAAWDDDDPAKIWTWTDDPPHIAIEIEGNCNVDDDDHRFTKMFIFHWDWDADPNDTDIYTYTPDMDGHPD

Nearest PDB structures (foldseek):
  5f54-assembly1_A  TM=7.785E-01  e=2.536E-13  Deinococcus radiodurans
  2zxr-assembly1_A  TM=8.054E-01  e=7.052E-12  Thermus thermophilus HB8
  2zxp-assembly1_A  TM=8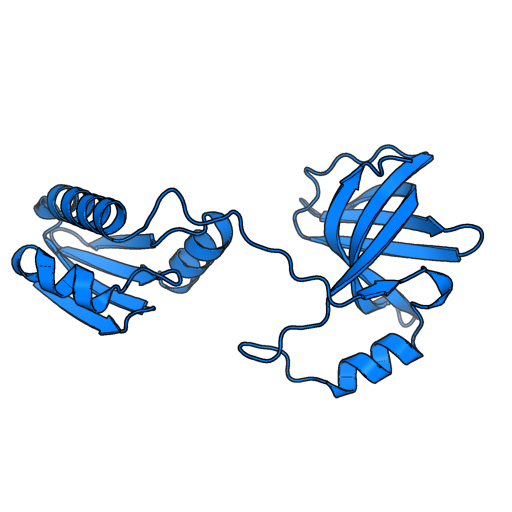.009E-01  e=1.642E-11  Thermus thermophilus HB8
  7uy7-assembly1_B  TM=5.998E-01  e=7.528E-04  Tetrahymena thermophila
  8w0i-assembly1_6  TM=4.601E-01  e=2.752E-03  Homo sapiens

Secondary structure (DSSP, 8-state):
-HHHHHHHHHHH-S-EEEEEEETTEEEEEEE--TT--HHHHHHHHGGGSSEEEEETTEEEEEEEGGGHHHHHHHHHHHHHHHS-SSPPPPP----EE--GGG-SHHHHHHHHTTPPPBTTBPPP-EEEEEEEE---EEETTTEEEEEEEETTEEEEEEETT-TT--PPTT-EEEEEEEEEEEEETTEEEEEEEEEEEEE---

Solvent-accessible surface area (backbone atoms only — not comparable to full-atom values): 11322 Å² total; per-residue (Å²): 102,58,68,62,19,44,54,48,21,71,74,65,62,39,68,28,73,41,74,48,78,59,81,66,37,26,45,36,23,34,26,41,42,95,76,46,49,46,42,64,54,43,65,76,51,41,89,67,39,77,46,73,52,70,38,41,57,41,32,42,36,32,28,46,48,92,40,49,66,62,53,50,54,52,51,52,50,51,48,60,74,59,40,68,81,75,67,73,75,88,80,80,78,64,78,45,78,50,62,65,85,68,66,43,68,68,52,41,54,58,53,60,71,67,55,80,63,46,92,98,36,70,74,73,27,32,32,34,71,63,27,32,31,68,49,70,42,76,44,94,92,39,20,27,36,31,36,40,31,51,95,91,36,73,41,44,34,41,21,81,72,34,45,83,63,78,78,50,68,74,35,44,28,28,39,32,26,30,73,39,78,46,73,56,98,89,47,74,41,64,28,33,42,40,80,48,76,44,79,36,90,124

Radius of gyration: 22.08 Å; Cα contacts (8 Å, |Δi|>4): 389; chains: 1; bounding box: 52×34×55 Å